Protein AF-A0A9Q8PDG3-F1 (afdb_monomer)

Radius of gyration: 25.71 Å; Cα contacts (8 Å, |Δi|>4): 504; chains: 1; bounding box: 64×59×75 Å

Nearest PDB structures (foldseek):
  6ufi-assembly1_A  TM=9.187E-01  e=6.039E-25  Bacillus subtilis
  2v09-assembly1_A  TM=9.158E-01  e=1.050E-24  Bacillus subtilis
  2uy9-assembly1_A  TM=9.241E-01  e=1.716E-24  Bacillus subtilis
  2uya-assembly1_A  TM=9.223E-01  e=2.480E-24  Bacillus subtilis
  9gof-assembly1_C  TM=8.986E-01  e=2.004E-21  Synechocystis

Secondary structure (DSSP, 8-state):
------SS-----------PPPPPPPP---GGG-S--TT-GGG------TT------------S---PPPP-TTSTT-STTTTTTT----TTS-S-TTTT--------SS--------SSTTTTSTTS---HHHHHHTS-HHHHHHHHTS-GGGGGGS-SS--SS-PPPTT------PPP-TT----GGG-S---GGGS--EE-TTBSEEEEEESTTTSTT-SS-EEEEEEE-TT-EEEEEE-SSSPEEEEEEESEEEEEEE-STT-EEEEEEETT-EEEE-TT-EEEEEE--SSS-EEEEEEESSSS---EEHHHHHHHS-HHHHHHHHT--HHHHHTS-SS--SEE-

Structure (mmCIF, N/CA/C/O backbone):
data_AF-A0A9Q8PDG3-F1
#
_entry.id   AF-A0A9Q8PDG3-F1
#
loop_
_atom_site.group_PDB
_atom_site.id
_atom_site.type_symbol
_atom_site.label_atom_id
_atom_site.label_alt_id
_atom_site.label_comp_id
_atom_site.label_asym_id
_atom_site.label_entity_id
_atom_site.label_seq_id
_atom_site.pdbx_PDB_ins_code
_atom_site.Cartn_x
_atom_site.Cartn_y
_atom_site.Cartn_z
_atom_site.occupancy
_atom_site.B_iso_or_equiv
_atom_site.auth_seq_id
_atom_site.auth_comp_id
_atom_site.auth_asym_id
_atom_site.auth_atom_id
_atom_site.pdbx_PDB_model_num
ATOM 1 N N . MET A 1 1 ? 14.926 10.363 4.964 1.00 28.08 1 MET A N 1
ATOM 2 C CA . MET A 1 1 ? 14.480 9.407 3.939 1.00 28.08 1 MET A CA 1
ATOM 3 C C . MET A 1 1 ? 13.305 10.061 3.246 1.00 28.08 1 MET A C 1
ATOM 5 O O . MET A 1 1 ? 12.273 10.214 3.885 1.00 28.08 1 MET A O 1
ATOM 9 N N . LYS A 1 2 ? 13.496 10.577 2.028 1.00 23.84 2 LYS A N 1
ATOM 10 C CA . LYS A 1 2 ? 12.367 11.012 1.202 1.00 23.84 2 LYS A CA 1
ATOM 11 C C . LYS A 1 2 ? 11.732 9.737 0.652 1.00 23.84 2 LYS A C 1
ATOM 13 O O . LYS A 1 2 ? 12.441 8.911 0.089 1.00 23.84 2 LYS A O 1
ATOM 18 N N . ILE A 1 3 ? 10.445 9.519 0.908 1.00 28.83 3 ILE A N 1
ATOM 19 C CA . ILE A 1 3 ? 9.763 8.297 0.467 1.00 28.83 3 ILE A CA 1
ATOM 20 C C . ILE A 1 3 ? 9.246 8.554 -0.946 1.00 28.83 3 ILE A C 1
ATOM 22 O O . ILE A 1 3 ? 8.113 8.973 -1.141 1.00 28.83 3 ILE A O 1
ATOM 26 N N . SER A 1 4 ? 10.102 8.335 -1.939 1.00 29.14 4 SER A N 1
ATOM 27 C CA . SER A 1 4 ? 9.687 8.322 -3.341 1.00 29.14 4 SER A CA 1
ATOM 28 C C . SER A 1 4 ? 9.064 6.960 -3.649 1.00 29.14 4 SER A C 1
ATOM 30 O O . SER A 1 4 ? 9.786 5.992 -3.883 1.00 29.14 4 SER A O 1
ATOM 32 N N . VAL A 1 5 ? 7.731 6.868 -3.629 1.00 29.02 5 VAL A N 1
ATOM 33 C CA . VAL A 1 5 ? 7.019 5.706 -4.185 1.00 29.02 5 VAL A CA 1
ATOM 34 C C . VAL A 1 5 ? 7.150 5.791 -5.703 1.00 29.02 5 VAL A C 1
ATOM 36 O O . VAL A 1 5 ? 6.447 6.560 -6.350 1.00 29.02 5 VAL A O 1
ATOM 39 N N . LEU A 1 6 ? 8.116 5.058 -6.254 1.00 31.89 6 LEU A N 1
ATOM 40 C CA . LEU A 1 6 ? 8.453 5.094 -7.672 1.00 31.89 6 LEU A CA 1
ATOM 41 C C . LEU A 1 6 ? 8.070 3.760 -8.325 1.00 31.89 6 LEU A C 1
ATOM 43 O O . LEU A 1 6 ? 8.842 2.803 -8.280 1.00 31.89 6 LEU A O 1
ATOM 47 N N . LEU A 1 7 ? 6.911 3.714 -8.987 1.00 29.31 7 LEU A N 1
ATOM 48 C CA . LEU A 1 7 ? 6.808 2.869 -10.176 1.00 29.31 7 LEU A CA 1
ATOM 49 C C . LEU A 1 7 ? 7.652 3.560 -11.261 1.00 29.31 7 LEU A C 1
ATOM 51 O O . LEU A 1 7 ? 7.543 4.768 -11.464 1.00 29.31 7 LEU A O 1
ATOM 55 N N . ALA A 1 8 ? 8.582 2.824 -11.865 1.00 26.05 8 ALA A N 1
ATOM 56 C CA . ALA A 1 8 ? 9.621 3.377 -12.736 1.00 26.05 8 ALA A CA 1
ATOM 57 C C . ALA A 1 8 ? 9.039 4.123 -13.962 1.00 26.05 8 ALA A C 1
ATOM 59 O O . ALA A 1 8 ? 8.181 3.563 -14.633 1.00 26.05 8 ALA A O 1
ATOM 60 N N . SER A 1 9 ? 9.463 5.328 -14.383 1.00 27.28 9 SER A N 1
ATOM 61 C CA . SER A 1 9 ? 10.416 6.351 -13.875 1.00 27.28 9 SER A CA 1
ATOM 62 C C . SER A 1 9 ? 10.081 7.711 -14.582 1.00 27.28 9 SER A C 1
ATOM 64 O O . SER A 1 9 ? 9.112 7.760 -15.332 1.00 27.28 9 SER A O 1
ATOM 66 N N . ALA A 1 10 ? 10.743 8.876 -14.447 1.00 23.62 10 ALA A N 1
ATOM 67 C CA . ALA A 1 10 ? 12.095 9.233 -13.984 1.00 23.62 10 ALA A CA 1
ATOM 68 C C . ALA A 1 10 ? 12.175 10.652 -13.329 1.00 23.62 10 ALA A C 1
ATOM 70 O O . ALA A 1 10 ? 11.465 10.928 -12.366 1.00 23.62 10 ALA A O 1
ATOM 71 N N . LEU A 1 11 ? 13.079 11.528 -13.803 1.00 28.08 11 LEU A N 1
ATOM 72 C CA . LEU A 1 11 ? 13.448 12.867 -13.284 1.00 28.08 11 LEU A CA 1
ATOM 73 C C . LEU A 1 11 ? 13.310 13.954 -14.383 1.00 28.08 11 LEU A C 1
ATOM 75 O O . LEU A 1 11 ? 13.288 13.599 -15.556 1.00 28.08 11 LEU A O 1
ATOM 79 N N . ALA A 1 12 ? 13.312 15.280 -14.154 1.00 29.38 12 ALA A N 1
ATOM 80 C CA . ALA A 1 12 ? 13.203 16.187 -12.983 1.00 29.38 12 ALA A CA 1
ATOM 81 C C . ALA A 1 12 ? 12.853 17.615 -13.531 1.00 29.38 12 ALA A C 1
ATOM 83 O O . ALA A 1 12 ? 12.853 17.800 -14.745 1.00 29.38 12 ALA A O 1
ATOM 84 N N . LEU A 1 13 ? 12.483 18.659 -12.770 1.00 28.08 13 LEU A N 1
ATOM 85 C CA . LEU A 1 13 ? 13.349 19.518 -11.935 1.00 28.08 13 LEU A CA 1
ATOM 86 C C . LEU A 1 13 ? 12.530 20.637 -11.250 1.00 28.08 13 LEU A C 1
ATOM 88 O O . LEU A 1 13 ? 11.634 21.213 -11.858 1.00 28.08 13 LEU A O 1
ATOM 92 N N . GLY A 1 14 ? 12.945 21.039 -10.043 1.00 22.45 14 GLY A N 1
ATOM 93 C CA . GLY A 1 14 ? 12.505 22.264 -9.360 1.00 22.45 14 GLY A CA 1
ATOM 94 C C . GLY A 1 14 ? 13.379 22.517 -8.127 1.00 22.45 14 GLY A C 1
ATOM 95 O O . GLY A 1 14 ? 13.301 21.771 -7.155 1.00 22.45 14 GLY A O 1
ATOM 96 N N . GLY A 1 15 ? 14.294 23.489 -8.193 1.00 22.80 15 GLY A N 1
ATOM 97 C CA . GLY A 1 15 ? 15.395 23.614 -7.228 1.00 22.80 15 GLY A CA 1
ATOM 98 C C . GLY A 1 15 ? 15.184 24.649 -6.119 1.00 22.80 15 GLY A C 1
ATOM 99 O O . GLY A 1 15 ? 14.656 25.728 -6.366 1.00 22.80 15 GLY A O 1
ATOM 100 N N . VAL A 1 16 ? 15.714 24.354 -4.926 1.00 24.06 16 VAL A N 1
ATOM 101 C CA . VAL A 1 16 ? 16.103 25.349 -3.908 1.00 24.06 16 VAL A CA 1
ATOM 102 C C . VAL A 1 16 ? 17.428 24.901 -3.282 1.00 24.06 16 VAL A C 1
ATOM 104 O O . VAL A 1 16 ? 17.545 23.767 -2.816 1.00 24.06 16 VAL A O 1
ATOM 107 N N . GLU A 1 17 ? 18.434 25.777 -3.270 1.00 25.98 17 GLU A N 1
ATOM 108 C CA . GLU A 1 17 ? 19.720 25.513 -2.613 1.00 25.98 17 GLU A CA 1
ATOM 109 C C . GLU A 1 17 ? 19.608 25.562 -1.083 1.00 25.98 17 GLU A C 1
ATOM 111 O O . GLU A 1 17 ? 19.124 26.535 -0.506 1.00 25.98 17 GLU A O 1
ATOM 116 N N . ALA A 1 18 ? 20.177 24.560 -0.410 1.00 25.67 18 ALA A N 1
ATOM 117 C CA . ALA A 1 18 ? 20.556 24.649 0.997 1.00 25.67 18 ALA A CA 1
ATOM 118 C C . ALA A 1 18 ? 21.883 23.905 1.217 1.00 25.67 18 ALA A C 1
ATOM 120 O O . ALA A 1 18 ? 21.968 22.685 1.077 1.00 25.67 18 ALA A O 1
ATOM 121 N N . ALA A 1 19 ? 22.944 24.644 1.547 1.00 26.69 19 ALA A N 1
ATOM 122 C CA . ALA A 1 19 ? 24.296 24.099 1.644 1.00 26.69 19 ALA A CA 1
ATOM 123 C C . ALA A 1 19 ? 24.474 23.167 2.863 1.00 26.69 19 ALA A C 1
ATOM 125 O O . ALA A 1 19 ? 24.647 23.621 3.996 1.00 26.69 19 ALA A O 1
ATOM 126 N N . ALA A 1 20 ? 24.508 21.853 2.626 1.00 26.72 20 ALA A N 1
ATOM 127 C CA . ALA A 1 20 ? 24.834 20.848 3.638 1.00 26.72 20 ALA A CA 1
ATOM 128 C C . ALA A 1 20 ? 26.317 20.428 3.563 1.00 26.72 20 ALA A C 1
ATOM 130 O O . ALA A 1 20 ? 26.843 20.087 2.504 1.00 26.72 20 ALA A O 1
ATOM 131 N N . LYS A 1 21 ? 27.013 20.433 4.710 1.00 25.70 21 LYS A N 1
ATOM 132 C CA . LYS A 1 21 ? 28.434 20.050 4.810 1.00 25.70 21 LYS A CA 1
ATOM 133 C C . LYS A 1 21 ? 28.659 18.603 4.350 1.00 25.70 21 LYS A C 1
ATOM 135 O O . LYS A 1 21 ? 28.089 17.681 4.932 1.00 25.70 21 LYS A O 1
ATOM 140 N N . ARG A 1 22 ? 29.571 18.405 3.385 1.00 25.81 22 ARG A N 1
ATOM 141 C CA . ARG A 1 22 ? 30.035 17.079 2.936 1.00 25.81 22 ARG A CA 1
ATOM 142 C C . ARG A 1 22 ? 30.480 16.223 4.131 1.00 25.81 22 ARG A C 1
ATOM 144 O O . ARG A 1 22 ? 31.452 16.560 4.805 1.00 25.81 22 ARG A O 1
ATOM 151 N N . ARG A 1 23 ? 29.798 15.099 4.361 1.00 29.14 23 ARG A N 1
ATOM 152 C CA . ARG A 1 23 ? 30.324 13.979 5.157 1.00 29.14 23 ARG A CA 1
ATOM 153 C C . ARG A 1 23 ? 31.116 13.042 4.242 1.00 29.14 23 ARG A C 1
ATOM 155 O O . ARG A 1 23 ? 30.846 12.972 3.047 1.00 29.14 23 ARG A O 1
ATOM 162 N N . SER A 1 24 ? 32.105 12.353 4.806 1.00 27.44 24 SER A N 1
ATOM 163 C CA . SER A 1 24 ? 32.940 11.389 4.082 1.00 27.44 24 SER A CA 1
ATOM 164 C C . SER A 1 24 ? 32.093 10.272 3.453 1.00 27.44 24 SER A C 1
ATOM 166 O O . SER A 1 24 ? 31.111 9.859 4.078 1.00 27.44 24 SER A O 1
ATOM 168 N N . PRO A 1 25 ? 32.461 9.756 2.265 1.00 27.77 25 PRO A N 1
ATOM 169 C CA . PRO A 1 25 ? 31.695 8.704 1.604 1.00 27.77 25 PRO A CA 1
ATOM 170 C C . PRO A 1 25 ? 31.634 7.430 2.467 1.00 27.77 25 PRO A C 1
ATOM 172 O O . PRO A 1 25 ? 32.637 7.074 3.101 1.00 27.77 25 PRO A O 1
ATOM 175 N N . PRO A 1 26 ? 30.485 6.731 2.512 1.00 30.89 26 PRO A N 1
ATOM 176 C CA . PRO A 1 26 ? 30.381 5.447 3.194 1.00 30.89 26 PRO A CA 1
ATOM 177 C C . PRO A 1 26 ? 31.261 4.389 2.511 1.00 30.89 26 PRO A C 1
ATOM 179 O O . PRO A 1 26 ? 31.583 4.477 1.326 1.00 30.89 26 PRO A O 1
ATOM 182 N N . LYS A 1 27 ? 31.674 3.376 3.280 1.00 32.41 27 LYS A N 1
ATOM 183 C CA . LYS A 1 27 ? 32.481 2.257 2.767 1.00 32.41 27 LYS A CA 1
ATOM 184 C C . LYS A 1 27 ? 31.708 1.486 1.689 1.00 32.41 27 LYS A C 1
ATOM 186 O O . LYS A 1 27 ? 30.490 1.370 1.787 1.00 32.41 27 LYS A O 1
ATOM 191 N N . GLN A 1 28 ? 32.444 0.927 0.721 1.00 32.75 28 GLN A N 1
ATOM 192 C CA . GLN A 1 28 ? 31.922 0.077 -0.359 1.00 32.75 28 GLN A CA 1
ATOM 193 C C . GLN A 1 28 ? 30.814 -0.875 0.110 1.00 32.75 28 GLN A C 1
ATOM 195 O O . GLN A 1 28 ? 30.968 -1.582 1.111 1.00 32.75 28 GLN A O 1
ATOM 200 N N . PHE A 1 29 ? 29.735 -0.913 -0.672 1.00 30.42 29 PHE A N 1
ATOM 201 C CA . PHE A 1 29 ? 28.612 -1.828 -0.514 1.00 30.42 29 PHE A CA 1
ATOM 202 C C . PHE A 1 29 ? 29.114 -3.279 -0.450 1.00 30.42 29 PHE A C 1
ATOM 204 O O . PHE A 1 29 ? 29.786 -3.746 -1.368 1.00 30.42 29 PHE A O 1
ATOM 211 N N . GLN A 1 30 ? 28.818 -3.993 0.641 1.00 29.48 30 GLN A N 1
ATOM 212 C CA . GLN A 1 30 ? 29.127 -5.419 0.761 1.00 29.48 30 GLN A CA 1
ATOM 213 C C . GLN A 1 30 ? 27.843 -6.242 0.678 1.00 29.48 30 GLN A C 1
ATOM 215 O O . GLN A 1 30 ? 27.014 -6.202 1.583 1.00 29.48 30 GLN A O 1
ATOM 220 N N . GLU A 1 31 ? 27.739 -7.076 -0.358 1.00 33.50 31 GLU A N 1
ATOM 221 C CA . GLU A 1 31 ? 26.601 -7.958 -0.692 1.00 33.50 31 GLU A CA 1
ATOM 222 C C . GLU A 1 31 ? 26.210 -8.982 0.399 1.00 33.50 31 GLU A C 1
ATOM 224 O O . GLU A 1 31 ? 25.310 -9.807 0.226 1.00 33.50 31 GLU A O 1
ATOM 229 N N . LYS A 1 32 ? 26.904 -9.004 1.542 1.00 27.86 32 LYS A N 1
ATOM 230 C CA . LYS A 1 32 ? 26.755 -10.050 2.559 1.00 27.86 32 LYS A CA 1
ATOM 231 C C . LYS A 1 32 ? 25.394 -10.061 3.261 1.00 27.86 32 LYS A C 1
ATOM 233 O O . LYS A 1 32 ? 25.087 -11.096 3.857 1.00 27.86 32 LYS A O 1
ATOM 238 N N . HIS A 1 33 ? 24.608 -8.982 3.201 1.00 31.95 33 HIS A N 1
ATOM 239 C CA . HIS A 1 33 ? 23.398 -8.790 4.021 1.00 31.95 33 HIS A CA 1
ATOM 240 C C . HIS A 1 33 ? 22.111 -8.450 3.242 1.00 31.95 33 HIS A C 1
ATOM 242 O O . HIS A 1 33 ? 21.145 -7.995 3.847 1.00 31.95 33 HIS A O 1
ATOM 248 N N . LEU A 1 34 ? 22.052 -8.713 1.932 1.00 34.03 34 LEU A N 1
ATOM 249 C CA . LEU A 1 34 ? 20.762 -8.756 1.231 1.00 34.03 34 LEU A CA 1
ATOM 250 C C . LEU A 1 34 ? 19.923 -9.949 1.747 1.00 34.03 34 LEU A C 1
ATOM 252 O O . LEU A 1 34 ? 20.481 -11.045 1.887 1.00 34.03 34 LEU A O 1
ATOM 256 N N . PRO A 1 35 ? 18.613 -9.775 2.028 1.00 38.19 35 PRO A N 1
ATOM 257 C CA . PRO A 1 35 ? 17.764 -10.843 2.569 1.00 38.19 35 PRO A CA 1
ATOM 258 C C . PRO A 1 35 ? 17.484 -11.973 1.565 1.00 38.19 35 PRO A C 1
ATOM 260 O O . PRO A 1 35 ? 17.117 -13.074 1.974 1.00 38.19 35 PRO A O 1
ATOM 263 N N . SER A 1 36 ? 17.714 -11.744 0.268 1.00 36.94 36 SER A N 1
ATOM 264 C CA . SER A 1 36 ? 17.632 -12.757 -0.782 1.00 36.94 36 SER A CA 1
ATOM 265 C C . SER A 1 36 ? 18.991 -12.997 -1.456 1.00 36.94 36 SER A C 1
ATOM 267 O O . SER A 1 36 ? 19.721 -12.094 -1.858 1.00 36.94 36 SER A O 1
ATOM 269 N N . LYS A 1 37 ? 19.329 -14.278 -1.593 1.00 36.00 37 LYS A N 1
ATOM 270 C CA . LYS A 1 37 ? 20.347 -14.827 -2.507 1.00 36.00 37 LYS A CA 1
ATOM 271 C C . LYS A 1 37 ? 19.686 -15.889 -3.385 1.00 36.00 37 LYS A C 1
ATOM 273 O O . LYS A 1 37 ? 18.691 -16.469 -2.948 1.00 36.00 37 LYS A O 1
ATOM 278 N N . ARG A 1 38 ? 20.281 -16.237 -4.538 1.00 35.28 38 ARG A N 1
ATOM 279 C CA . ARG A 1 38 ? 19.813 -17.307 -5.464 1.00 35.28 38 ARG A CA 1
ATOM 280 C C . ARG A 1 38 ? 19.502 -18.670 -4.804 1.00 35.28 38 ARG A C 1
ATOM 282 O O . ARG A 1 38 ? 18.884 -19.516 -5.431 1.00 35.28 38 ARG A O 1
ATOM 289 N N . THR A 1 39 ? 19.933 -18.902 -3.564 1.00 33.88 39 THR A N 1
ATOM 290 C CA . THR A 1 39 ? 19.716 -20.133 -2.782 1.00 33.88 39 THR A CA 1
ATOM 291 C C . THR A 1 39 ? 18.668 -20.006 -1.663 1.00 33.88 39 THR A C 1
ATOM 293 O O . THR A 1 39 ? 18.492 -20.938 -0.874 1.00 33.88 39 THR A O 1
ATOM 296 N N . SER A 1 40 ? 17.974 -18.869 -1.552 1.00 33.25 40 SER A N 1
ATOM 297 C CA . SER A 1 40 ? 16.969 -18.632 -0.500 1.00 33.25 40 SER A CA 1
ATOM 298 C C . SER A 1 40 ? 15.772 -19.561 -0.678 1.00 33.25 40 SER A C 1
ATOM 300 O O . SER A 1 40 ? 15.307 -19.774 -1.793 1.00 33.25 40 SER A O 1
ATOM 302 N N . LYS A 1 41 ? 15.232 -20.109 0.418 1.00 32.47 41 LYS A N 1
ATOM 303 C CA . LYS A 1 41 ? 14.175 -21.140 0.352 1.00 32.47 41 LYS A CA 1
ATOM 304 C C . LYS A 1 41 ? 12.863 -20.666 -0.294 1.00 32.47 41 LYS A C 1
ATOM 306 O O . LYS A 1 41 ? 12.101 -21.515 -0.740 1.00 32.47 41 LYS A O 1
ATOM 311 N N . HIS A 1 42 ? 12.640 -19.354 -0.368 1.00 33.41 42 HIS A N 1
ATOM 312 C CA . HIS A 1 42 ? 11.496 -18.716 -1.030 1.00 33.41 42 HIS A CA 1
ATOM 313 C C . HIS A 1 42 ? 11.654 -18.614 -2.561 1.00 33.41 42 HIS A C 1
ATOM 315 O O . HIS A 1 42 ? 10.678 -18.367 -3.250 1.00 33.41 42 HIS A O 1
ATOM 321 N N . LEU A 1 43 ? 12.862 -18.860 -3.089 1.00 31.59 43 LEU A N 1
ATOM 322 C CA . LEU A 1 43 ? 13.198 -18.875 -4.521 1.00 31.59 43 LEU A CA 1
ATOM 323 C C . LEU A 1 43 ? 13.431 -20.305 -5.042 1.00 31.59 43 LEU A C 1
ATOM 325 O O . LEU A 1 43 ? 14.186 -20.524 -5.989 1.00 31.59 43 LEU A O 1
ATOM 329 N N . ARG A 1 44 ? 12.841 -21.319 -4.396 1.00 28.72 44 ARG A N 1
ATOM 330 C CA . ARG A 1 44 ? 12.873 -22.680 -4.945 1.00 28.72 44 ARG A CA 1
ATOM 331 C C . ARG A 1 44 ? 11.966 -22.721 -6.176 1.00 28.72 44 ARG A C 1
ATOM 333 O O . ARG A 1 44 ? 10.787 -22.409 -6.018 1.00 28.72 44 ARG A O 1
ATOM 340 N N . PRO A 1 45 ? 12.449 -23.153 -7.357 1.00 30.73 45 PRO A N 1
ATOM 341 C CA . PRO A 1 45 ? 11.541 -23.470 -8.446 1.00 30.73 45 PRO A CA 1
ATOM 342 C C . PRO A 1 45 ? 10.575 -24.550 -7.959 1.00 30.73 45 PRO A C 1
ATOM 344 O O . PRO A 1 45 ? 10.992 -25.529 -7.328 1.00 30.73 45 PRO A O 1
ATOM 347 N N . TYR A 1 46 ? 9.287 -24.354 -8.229 1.00 28.75 46 TYR A N 1
ATOM 348 C CA . TYR A 1 46 ? 8.247 -25.327 -7.918 1.00 28.75 46 TYR A CA 1
ATOM 349 C C . TYR A 1 46 ? 8.373 -26.491 -8.910 1.00 28.75 46 TYR A C 1
ATOM 351 O O . TYR A 1 46 ? 7.727 -26.519 -9.956 1.00 28.75 46 TYR A O 1
ATOM 359 N N . ALA A 1 47 ? 9.298 -27.405 -8.621 1.00 31.16 47 ALA A N 1
ATOM 360 C CA . ALA A 1 47 ? 9.493 -28.607 -9.412 1.00 31.16 47 ALA A CA 1
ATOM 361 C C . ALA A 1 47 ? 8.231 -29.483 -9.345 1.00 31.16 47 ALA A C 1
ATOM 363 O O . ALA A 1 47 ? 7.690 -29.724 -8.267 1.00 31.16 47 ALA A O 1
ATOM 364 N N . ASP A 1 48 ? 7.808 -29.959 -10.514 1.00 30.89 48 ASP A N 1
ATOM 365 C CA . ASP A 1 48 ? 6.830 -31.027 -10.718 1.00 30.89 48 ASP A CA 1
ATOM 366 C C . ASP A 1 48 ? 5.411 -30.814 -10.158 1.00 30.89 48 ASP A C 1
ATOM 368 O O . ASP A 1 48 ? 4.898 -31.604 -9.365 1.00 30.89 48 ASP A O 1
ATOM 372 N N . ILE A 1 49 ? 4.681 -29.850 -10.737 1.00 30.00 49 ILE A N 1
ATOM 373 C CA . ILE A 1 49 ? 3.250 -30.080 -11.012 1.00 30.00 49 ILE A CA 1
ATOM 374 C C . ILE A 1 49 ? 3.157 -30.848 -12.336 1.00 30.00 49 ILE A C 1
ATOM 376 O O . ILE A 1 49 ? 3.042 -30.273 -13.422 1.00 30.00 49 ILE A O 1
ATOM 380 N N . ALA A 1 50 ? 3.224 -32.177 -12.240 1.00 30.14 50 ALA A N 1
ATOM 381 C CA . ALA A 1 50 ? 2.989 -33.076 -13.363 1.00 30.14 50 ALA A CA 1
ATOM 382 C C . ALA A 1 50 ? 1.529 -32.945 -13.843 1.00 30.14 50 ALA A C 1
ATOM 384 O O . ALA A 1 50 ? 0.615 -33.517 -13.254 1.00 30.14 50 ALA A O 1
ATOM 385 N N . GLY A 1 51 ? 1.305 -32.165 -14.904 1.00 28.95 51 GLY A N 1
ATOM 386 C CA . GLY A 1 51 ? -0.033 -31.949 -15.467 1.00 28.95 51 GLY A CA 1
ATOM 387 C C . GLY A 1 51 ? -0.134 -30.809 -16.481 1.00 28.95 51 GLY A C 1
ATOM 388 O O . GLY A 1 51 ? -0.945 -30.892 -17.399 1.00 28.95 51 GLY A O 1
ATOM 389 N N . ILE A 1 52 ? 0.715 -29.779 -16.386 1.00 31.69 52 ILE A N 1
ATOM 390 C CA . ILE A 1 52 ? 0.769 -28.719 -17.406 1.00 31.69 52 ILE A CA 1
ATOM 391 C C . ILE A 1 52 ? 1.681 -29.185 -18.544 1.00 31.69 52 ILE A C 1
ATOM 393 O O . ILE A 1 52 ? 2.888 -28.941 -18.555 1.00 31.69 52 ILE A O 1
ATOM 397 N N . THR A 1 53 ? 1.098 -29.892 -19.512 1.00 29.89 53 THR A N 1
ATOM 398 C CA . THR A 1 53 ? 1.758 -30.190 -20.788 1.00 29.89 53 THR A CA 1
ATOM 399 C C . THR A 1 53 ? 2.243 -28.901 -21.439 1.00 29.89 53 THR A C 1
ATOM 401 O O . THR A 1 53 ? 1.477 -27.940 -21.540 1.00 29.89 53 THR A O 1
ATOM 404 N N . LYS A 1 54 ? 3.500 -28.909 -21.909 1.00 32.62 54 LYS A N 1
ATOM 405 C CA . LYS A 1 54 ? 4.103 -27.864 -22.749 1.00 32.62 54 LYS A CA 1
ATOM 406 C C . LYS A 1 54 ? 3.055 -27.275 -23.700 1.00 32.62 54 LYS A C 1
ATOM 408 O O . LYS A 1 54 ? 2.540 -28.008 -24.545 1.00 32.62 54 LYS A O 1
ATOM 413 N N . ARG A 1 55 ? 2.796 -25.962 -23.635 1.00 31.69 55 ARG A N 1
ATOM 414 C CA . ARG A 1 55 ? 2.269 -25.286 -24.828 1.00 31.69 55 ARG A CA 1
ATOM 415 C C . ARG A 1 55 ? 3.329 -25.460 -25.909 1.00 31.69 55 ARG A C 1
ATOM 417 O O . ARG A 1 55 ? 4.496 -25.161 -25.662 1.00 31.69 55 ARG A O 1
ATOM 424 N N . GLN A 1 56 ? 2.928 -26.015 -27.047 1.00 32.84 56 GLN A N 1
ATOM 425 C CA . GLN A 1 56 ? 3.799 -26.240 -28.196 1.00 32.84 56 GLN A CA 1
ATOM 426 C C . GLN A 1 56 ? 4.428 -24.906 -28.605 1.00 32.84 56 GLN A C 1
ATOM 428 O O . GLN A 1 56 ? 3.745 -24.022 -29.117 1.00 32.84 56 GLN A O 1
ATOM 433 N N . THR A 1 57 ? 5.727 -24.746 -28.358 1.00 33.72 57 THR A N 1
ATOM 434 C CA . THR A 1 57 ? 6.516 -23.609 -28.843 1.00 33.72 57 THR A CA 1
ATOM 435 C C . THR A 1 57 ? 6.937 -23.866 -30.287 1.00 33.72 57 THR A C 1
ATOM 437 O O . THR A 1 57 ? 8.120 -23.823 -30.610 1.00 33.72 57 THR A O 1
ATOM 440 N N . ASP A 1 58 ? 5.959 -24.144 -31.149 1.00 27.89 58 ASP A N 1
ATOM 441 C CA . ASP A 1 58 ? 6.155 -24.344 -32.586 1.00 27.89 58 ASP A CA 1
ATOM 442 C C . ASP A 1 58 ? 6.021 -23.004 -33.324 1.00 27.89 58 ASP A C 1
ATOM 444 O O . ASP A 1 58 ? 5.303 -22.872 -34.313 1.00 27.89 58 ASP A O 1
ATOM 448 N N . TRP A 1 59 ? 6.748 -21.989 -32.846 1.00 31.58 59 TRP A N 1
ATOM 449 C CA . TRP A 1 59 ? 7.041 -20.804 -33.650 1.00 31.58 59 TRP A CA 1
ATOM 450 C C . TRP A 1 59 ? 8.125 -21.176 -34.661 1.00 31.58 59 TRP A C 1
ATOM 452 O O . TRP A 1 59 ? 9.311 -20.912 -34.462 1.00 31.58 59 TRP A O 1
ATOM 462 N N . GLN A 1 60 ? 7.719 -21.844 -35.741 1.00 28.98 60 GLN A N 1
ATOM 463 C CA . GLN A 1 60 ? 8.608 -22.080 -36.870 1.00 28.98 60 GLN A CA 1
ATOM 464 C C . GLN A 1 60 ? 8.858 -20.757 -37.594 1.00 28.98 60 GLN A C 1
ATOM 466 O O . GLN A 1 60 ? 7.968 -20.193 -38.226 1.00 28.98 60 GLN A O 1
ATOM 471 N N . TYR A 1 61 ? 10.096 -20.277 -37.505 1.00 38.41 61 TYR A N 1
ATOM 472 C CA . TYR A 1 61 ? 10.615 -19.238 -38.384 1.00 38.41 61 TYR A CA 1
ATOM 473 C C . TYR A 1 61 ? 10.560 -19.747 -39.832 1.00 38.41 61 TYR A C 1
ATOM 475 O O . TYR A 1 61 ? 11.313 -20.654 -40.188 1.00 38.41 61 TYR A O 1
ATOM 483 N N . GLN A 1 62 ? 9.662 -19.192 -40.649 1.00 36.47 62 GLN A N 1
ATOM 484 C CA . GLN A 1 62 ? 9.631 -19.442 -42.091 1.00 36.47 62 GLN A CA 1
ATOM 485 C C . GLN A 1 62 ? 10.686 -18.553 -42.774 1.00 36.47 62 GLN A C 1
ATOM 487 O O . GLN A 1 62 ? 10.580 -17.326 -42.694 1.00 36.47 62 GLN A O 1
ATOM 492 N N . PRO A 1 63 ? 11.727 -19.129 -43.403 1.00 39.84 63 PRO A N 1
ATOM 493 C CA . PRO A 1 63 ? 12.882 -18.382 -43.897 1.00 39.84 63 PRO A CA 1
ATOM 494 C C . PRO A 1 63 ? 12.696 -17.794 -45.311 1.00 39.84 63 PRO A C 1
ATOM 496 O O . PRO A 1 63 ? 13.689 -17.473 -45.964 1.00 39.84 63 PRO A O 1
ATOM 499 N N . ASP A 1 64 ? 11.465 -17.656 -45.809 1.00 39.84 64 ASP A N 1
ATOM 500 C CA . ASP A 1 64 ? 11.201 -17.295 -47.202 1.00 39.84 64 ASP A CA 1
ATOM 501 C C . ASP A 1 64 ? 9.810 -16.678 -47.470 1.00 39.84 64 ASP A C 1
ATOM 503 O O . ASP A 1 64 ? 8.823 -17.352 -47.737 1.00 39.84 64 ASP A O 1
ATOM 507 N N . GLY A 1 65 ? 9.784 -15.345 -47.557 1.00 42.56 65 GLY A N 1
ATOM 508 C CA . GLY A 1 65 ? 9.058 -14.623 -48.615 1.00 42.56 65 GLY A CA 1
ATOM 509 C C . GLY A 1 65 ? 7.529 -14.509 -48.565 1.00 42.56 65 GLY A C 1
ATOM 510 O O . GLY A 1 65 ? 7.014 -13.580 -49.190 1.00 42.56 65 GLY A O 1
ATOM 511 N N . GLU A 1 66 ? 6.793 -15.363 -47.851 1.00 37.88 66 GLU A N 1
ATOM 512 C CA . GLU A 1 66 ? 5.345 -15.171 -47.711 1.00 37.88 66 GLU A CA 1
ATOM 513 C C . GLU A 1 66 ? 5.054 -13.950 -46.833 1.00 37.88 66 GLU A C 1
ATOM 515 O O . GLU A 1 66 ? 5.502 -13.831 -45.690 1.00 37.88 66 GLU A O 1
ATOM 520 N N . ALA A 1 67 ? 4.317 -12.993 -47.399 1.00 39.50 67 ALA A N 1
ATOM 521 C CA . ALA A 1 67 ? 3.927 -11.796 -46.680 1.00 39.50 67 ALA A CA 1
ATOM 522 C C . ALA A 1 67 ? 2.970 -12.184 -45.549 1.00 39.50 67 ALA A C 1
ATOM 524 O O . ALA A 1 67 ? 1.818 -12.539 -45.807 1.00 39.50 67 ALA A O 1
ATOM 525 N N . LEU A 1 68 ? 3.432 -12.048 -44.300 1.00 45.78 68 LEU A N 1
ATOM 526 C CA . LEU A 1 68 ? 2.540 -11.911 -43.152 1.00 45.78 68 LEU A CA 1
ATOM 527 C C . LEU A 1 68 ? 1.483 -10.873 -43.537 1.00 45.78 68 LEU A C 1
ATOM 529 O O . LEU A 1 68 ? 1.832 -9.739 -43.880 1.00 45.78 68 LEU A O 1
ATOM 533 N N . GLY A 1 69 ? 0.215 -11.297 -43.568 1.00 45.56 69 GLY A N 1
ATOM 534 C CA . GLY A 1 69 ? -0.885 -10.441 -43.998 1.00 45.56 69 GLY A CA 1
ATOM 535 C C . GLY A 1 69 ? -0.837 -9.118 -43.241 1.00 45.56 69 GLY A C 1
ATOM 536 O O . GLY A 1 69 ? -0.537 -9.117 -42.045 1.00 45.56 69 GLY A O 1
ATOM 537 N N . ALA A 1 70 ? -1.076 -8.007 -43.947 1.00 42.38 70 ALA A N 1
ATOM 538 C CA . ALA A 1 70 ? -1.003 -6.676 -43.351 1.00 42.38 70 ALA A CA 1
ATOM 539 C C . ALA A 1 70 ? -1.770 -6.662 -42.014 1.00 42.38 70 ALA A C 1
ATOM 541 O O . ALA A 1 70 ? -2.902 -7.160 -41.989 1.00 42.38 70 ALA A O 1
ATOM 542 N N . PRO A 1 71 ? -1.163 -6.163 -40.917 1.00 44.69 71 PRO A N 1
ATOM 543 C CA . PRO A 1 71 ? -1.779 -6.226 -39.598 1.00 44.69 71 PRO A CA 1
ATOM 544 C C . PRO A 1 71 ? -3.171 -5.598 -39.649 1.00 44.69 71 PRO A C 1
ATOM 546 O O . PRO A 1 71 ? -3.362 -4.575 -40.310 1.00 44.69 71 PRO A O 1
ATOM 549 N N . ASP A 1 72 ? -4.144 -6.225 -38.986 1.00 51.59 72 ASP A N 1
ATOM 550 C CA . ASP A 1 72 ? -5.522 -5.739 -38.999 1.00 51.59 72 ASP A CA 1
ATOM 551 C C . ASP A 1 72 ? -5.611 -4.421 -38.226 1.00 51.59 72 ASP A C 1
ATOM 553 O O . ASP A 1 72 ? -5.782 -4.393 -37.006 1.00 51.59 72 ASP A O 1
ATOM 557 N N . THR A 1 73 ? -5.511 -3.311 -38.960 1.00 45.75 73 THR A N 1
ATOM 558 C CA . THR A 1 73 ? -5.545 -1.949 -38.415 1.00 45.75 73 THR A CA 1
ATOM 559 C C . THR A 1 73 ? -6.891 -1.572 -37.791 1.00 45.75 73 THR A C 1
ATOM 561 O O . THR A 1 73 ? -7.045 -0.464 -37.280 1.00 45.75 73 THR A O 1
ATOM 564 N N . LYS A 1 74 ? -7.873 -2.484 -37.814 1.00 47.62 74 LYS A N 1
ATOM 565 C CA . LYS A 1 74 ? -9.177 -2.346 -37.158 1.00 47.62 74 LYS A CA 1
ATOM 566 C C . LYS A 1 74 ? -9.240 -3.013 -35.782 1.00 47.62 74 LYS A C 1
ATOM 568 O O . LYS A 1 74 ? -10.273 -2.898 -35.124 1.00 47.62 74 LYS A O 1
ATOM 573 N N . GLN A 1 75 ? -8.182 -3.691 -35.326 1.00 46.78 75 GLN A N 1
ATOM 574 C CA . GLN A 1 75 ? -8.094 -4.106 -33.925 1.00 46.78 75 GLN A CA 1
ATOM 575 C C . GLN A 1 75 ? -8.017 -2.886 -32.997 1.00 46.78 75 GLN A C 1
ATOM 577 O O . GLN A 1 75 ? -7.354 -1.889 -33.299 1.00 46.78 75 GLN A O 1
ATOM 582 N N . ALA A 1 76 ? -8.672 -2.986 -31.837 1.00 38.53 76 ALA A N 1
ATOM 583 C CA . ALA A 1 76 ? -8.510 -2.017 -30.759 1.00 38.53 76 ALA A CA 1
ATOM 584 C C . ALA A 1 76 ? -7.018 -1.903 -30.387 1.00 38.53 76 ALA A C 1
ATOM 586 O O . ALA A 1 76 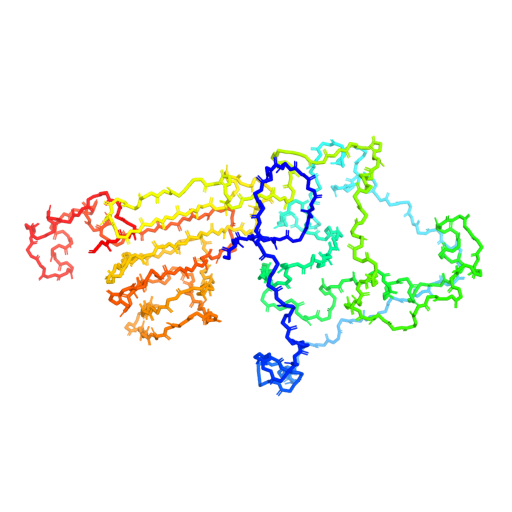? -6.336 -2.916 -30.234 1.00 38.53 76 ALA A O 1
ATOM 587 N N . GLY A 1 77 ? -6.506 -0.670 -30.322 1.00 39.94 77 GLY A N 1
ATOM 588 C CA . GLY A 1 77 ? -5.079 -0.368 -30.145 1.00 39.94 77 GLY A CA 1
ATOM 589 C C . GLY A 1 77 ? -4.272 -0.126 -31.435 1.00 39.94 77 GLY A C 1
ATOM 590 O O . GLY A 1 77 ? -3.177 0.419 -31.345 1.00 39.94 77 GLY A O 1
ATOM 591 N N . TYR A 1 78 ? -4.798 -0.455 -32.624 1.00 39.53 78 TYR A N 1
ATOM 592 C CA . TYR A 1 78 ? -4.102 -0.252 -33.913 1.00 39.53 78 TYR A CA 1
ATOM 593 C C . TYR A 1 78 ? -4.655 0.888 -34.791 1.00 39.53 78 TYR A C 1
ATOM 595 O O . TYR A 1 78 ? -4.079 1.186 -35.839 1.00 39.53 78 TYR A O 1
ATOM 603 N N . ALA A 1 79 ? -5.748 1.537 -34.383 1.00 45.03 79 ALA A N 1
ATOM 604 C CA . ALA A 1 79 ? -6.321 2.663 -35.116 1.00 45.03 79 ALA A CA 1
ATOM 605 C C . ALA A 1 79 ? -5.403 3.904 -35.073 1.00 45.03 79 ALA A C 1
ATOM 607 O O . ALA A 1 79 ? -4.889 4.271 -34.011 1.00 45.03 79 ALA A O 1
ATOM 608 N N . GLU A 1 80 ? -5.238 4.585 -36.215 1.00 39.38 80 GLU A N 1
ATOM 609 C CA . GLU A 1 80 ? -4.562 5.889 -36.273 1.00 39.38 80 GLU A CA 1
ATOM 610 C C . GLU A 1 80 ? -5.198 6.857 -35.264 1.00 39.38 80 GLU A C 1
ATOM 612 O O . GLU A 1 80 ? -6.407 7.076 -35.278 1.00 39.38 80 GLU A O 1
ATOM 617 N N . GLY A 1 81 ? -4.376 7.430 -34.381 1.00 38.81 81 GLY A N 1
ATOM 618 C CA . GLY A 1 81 ? -4.822 8.356 -33.337 1.00 38.81 81 GLY A CA 1
ATOM 619 C C . GLY A 1 81 ? -4.961 7.759 -31.932 1.00 38.81 81 GLY A C 1
ATOM 620 O O . GLY A 1 81 ? -4.893 8.526 -30.977 1.00 38.81 81 GLY A O 1
ATOM 621 N N . ALA A 1 82 ? -5.021 6.432 -31.749 1.00 40.12 82 ALA A N 1
ATOM 622 C CA . ALA A 1 82 ? -5.146 5.829 -30.407 1.00 40.12 82 ALA A CA 1
ATOM 623 C C . ALA A 1 82 ? -3.991 6.218 -29.451 1.00 40.12 82 ALA A C 1
ATOM 625 O O . ALA A 1 82 ? -4.199 6.492 -28.270 1.00 40.12 82 ALA A O 1
ATOM 626 N N . PHE A 1 83 ? -2.770 6.339 -29.986 1.00 37.16 83 PHE A N 1
ATOM 627 C CA . PHE A 1 83 ? -1.607 6.851 -29.250 1.00 37.16 83 PHE A CA 1
ATOM 628 C C . PHE A 1 83 ? -1.613 8.380 -29.059 1.00 37.16 83 PHE A C 1
ATOM 630 O O . PHE A 1 83 ? -0.960 8.874 -28.145 1.00 37.16 83 PHE A O 1
ATOM 637 N N . ALA A 1 84 ? -2.340 9.133 -29.892 1.00 34.91 84 ALA A N 1
ATOM 638 C CA . ALA A 1 84 ? -2.444 10.593 -29.803 1.00 34.91 84 ALA A CA 1
ATOM 639 C C . ALA A 1 84 ? -3.529 11.053 -28.810 1.00 34.91 84 ALA A C 1
ATOM 641 O O . ALA A 1 84 ? -3.386 12.107 -28.198 1.00 34.91 84 ALA A O 1
ATOM 642 N N . GLU A 1 85 ? -4.577 10.248 -28.606 1.00 38.06 85 GLU A N 1
ATOM 643 C CA . GLU A 1 85 ? -5.619 10.479 -27.590 1.00 38.06 85 GLU A CA 1
ATOM 644 C C . GLU A 1 85 ? -5.258 9.890 -26.208 1.00 38.06 85 GLU A C 1
ATOM 646 O O . GLU A 1 85 ? -6.033 9.979 -25.256 1.00 38.06 85 GLU A O 1
ATOM 651 N N . GLY A 1 86 ? -4.046 9.338 -26.062 1.00 38.88 86 GLY A N 1
ATOM 652 C CA . GLY A 1 86 ? -3.448 9.009 -24.766 1.00 38.88 86 GLY A CA 1
ATOM 653 C C . GLY A 1 86 ? -4.018 7.775 -24.061 1.00 38.88 86 GLY A C 1
ATOM 654 O O . GLY A 1 86 ? -3.871 7.674 -22.844 1.00 38.88 86 GLY A O 1
ATOM 655 N N . GLN A 1 87 ? -4.663 6.853 -24.786 1.00 39.25 87 GLN A N 1
ATOM 656 C CA . GLN A 1 87 ? -5.236 5.618 -24.232 1.00 39.25 87 GLN A CA 1
ATOM 657 C C . GLN A 1 87 ? -4.960 4.408 -25.148 1.00 39.25 87 GLN A C 1
ATOM 659 O O . GLN A 1 87 ? -5.737 4.136 -26.066 1.00 39.25 87 GLN A O 1
ATOM 664 N N . PRO A 1 88 ? -3.894 3.628 -24.902 1.00 42.97 88 PRO A N 1
ATOM 665 C CA . PRO A 1 88 ? -3.806 2.267 -25.403 1.00 42.97 88 PRO A CA 1
ATOM 666 C C . PRO A 1 88 ? -4.701 1.359 -24.550 1.00 42.97 88 PRO A C 1
ATOM 668 O O . PRO A 1 88 ? -4.439 1.124 -23.370 1.00 42.97 88 PRO A O 1
ATOM 671 N N . GLU A 1 89 ? -5.746 0.794 -25.150 1.00 42.19 89 GLU A N 1
ATOM 672 C CA . GLU A 1 89 ? -6.434 -0.341 -24.537 1.00 42.19 89 GLU A CA 1
ATOM 673 C C . GLU A 1 89 ? -5.530 -1.581 -24.595 1.00 42.19 89 GLU A C 1
ATOM 675 O O . GLU A 1 89 ? -5.038 -1.976 -25.652 1.00 42.19 89 GLU A O 1
ATOM 680 N N . SER A 1 90 ? -5.309 -2.219 -23.444 1.00 43.56 90 SER A N 1
ATOM 681 C CA . SER A 1 90 ? -4.572 -3.487 -23.367 1.00 43.56 90 SER A CA 1
ATOM 682 C C . SER A 1 90 ? -5.276 -4.620 -24.133 1.00 43.56 90 SER A C 1
ATOM 684 O O . SER A 1 90 ? -6.506 -4.695 -24.165 1.00 43.56 90 SER A O 1
ATOM 686 N N . SER A 1 91 ? -4.504 -5.585 -24.641 1.00 38.75 91 SER A N 1
ATOM 687 C CA . SER A 1 91 ? -4.987 -6.728 -25.442 1.00 38.75 91 SER A CA 1
ATOM 688 C C . SER A 1 91 ? -5.959 -7.690 -24.732 1.00 38.75 91 SER A C 1
ATOM 690 O O . SER A 1 91 ? -6.465 -8.624 -25.353 1.00 38.75 91 SER A O 1
ATOM 692 N N . ASN A 1 92 ? -6.234 -7.481 -23.440 1.00 36.25 92 ASN A N 1
ATOM 693 C CA . ASN A 1 92 ? -7.185 -8.250 -22.634 1.00 36.25 92 ASN A CA 1
ATOM 694 C C . ASN A 1 92 ? -8.351 -7.406 -22.068 1.00 36.25 92 ASN A C 1
ATOM 696 O O . ASN A 1 92 ? -9.160 -7.936 -21.304 1.00 36.25 92 ASN A O 1
ATOM 700 N N . GLY A 1 93 ? -8.432 -6.110 -22.405 1.00 38.88 93 GLY A N 1
ATOM 701 C CA . GLY A 1 93 ? -9.467 -5.188 -21.918 1.00 38.88 93 GLY A CA 1
ATOM 702 C C . GLY A 1 93 ? -9.497 -4.993 -20.394 1.00 38.88 93 GLY A C 1
ATOM 703 O O . GLY A 1 93 ? -10.541 -4.629 -19.855 1.00 38.88 93 GLY A O 1
ATOM 704 N N . ARG A 1 94 ? -8.401 -5.310 -19.683 1.00 39.25 94 ARG A N 1
ATOM 705 C CA . ARG A 1 94 ? -8.306 -5.265 -18.208 1.00 39.25 94 ARG A CA 1
ATOM 706 C C . ARG A 1 94 ? -6.941 -4.835 -17.657 1.00 39.25 94 ARG A C 1
ATOM 708 O O . ARG A 1 94 ? -6.743 -4.888 -16.446 1.00 39.25 94 ARG A O 1
ATOM 715 N N . GLY A 1 95 ? -5.995 -4.440 -18.499 1.00 35.88 95 GLY A N 1
ATOM 716 C CA . GLY A 1 95 ? -4.776 -3.786 -18.042 1.00 35.88 95 GLY A CA 1
ATOM 717 C C . GLY A 1 95 ? -5.039 -2.341 -17.618 1.00 35.88 95 GLY A C 1
ATOM 718 O O . GLY A 1 95 ? -5.907 -1.670 -18.178 1.00 35.88 95 GLY A O 1
ATOM 719 N N . ALA A 1 96 ? -4.218 -1.843 -16.692 1.00 41.56 96 ALA A N 1
ATOM 720 C CA . ALA A 1 96 ? -3.923 -0.415 -16.621 1.00 41.56 96 ALA A CA 1
ATOM 721 C C . ALA A 1 96 ? -3.497 0.089 -18.017 1.00 41.56 96 ALA A C 1
ATOM 723 O O . ALA A 1 96 ? -2.964 -0.717 -18.793 1.00 41.56 96 ALA A O 1
ATOM 724 N N . PRO A 1 97 ? -3.661 1.387 -18.348 1.00 46.91 97 PRO A N 1
ATOM 725 C CA . PRO A 1 97 ? -3.512 1.892 -19.719 1.00 46.91 97 PRO A CA 1
ATOM 726 C C . PRO A 1 97 ? -2.130 1.660 -20.361 1.00 46.91 97 PRO A C 1
ATOM 728 O O . PRO A 1 97 ? -1.958 1.936 -21.540 1.00 46.91 97 PRO A O 1
ATOM 731 N N . PHE A 1 98 ? -1.139 1.146 -19.620 1.00 57.19 98 PHE A N 1
ATOM 732 C CA . PHE A 1 98 ? 0.227 0.922 -20.098 1.00 57.19 98 PHE A CA 1
ATOM 733 C C . PHE A 1 98 ? 0.898 -0.368 -19.573 1.00 57.19 98 PHE A C 1
ATOM 735 O O . PHE A 1 98 ? 2.113 -0.401 -19.368 1.00 57.19 98 PHE A O 1
ATOM 742 N N . SER A 1 99 ? 0.149 -1.464 -19.384 1.00 64.44 99 SER A N 1
ATOM 743 C CA . SER A 1 99 ? 0.788 -2.785 -19.217 1.00 64.44 99 SER A CA 1
ATOM 744 C C . SER A 1 99 ? 1.645 -3.106 -20.453 1.00 64.44 99 SER A C 1
ATOM 746 O O . SER A 1 99 ? 1.133 -3.140 -21.571 1.00 64.44 99 SER A O 1
ATOM 748 N N . GLY A 1 100 ? 2.955 -3.293 -20.259 1.00 71.75 100 GLY A N 1
ATOM 749 C CA . GLY A 1 100 ? 3.933 -3.474 -21.341 1.00 71.75 100 GLY A CA 1
ATOM 750 C C . GLY A 1 100 ? 4.700 -2.213 -21.773 1.00 71.75 100 GLY A C 1
ATOM 751 O O . GLY A 1 100 ? 5.494 -2.296 -22.707 1.00 71.75 100 GLY A O 1
ATOM 752 N N . ALA A 1 101 ? 4.524 -1.061 -21.114 1.00 81.06 101 ALA A N 1
ATOM 753 C CA . ALA A 1 101 ? 5.349 0.116 -21.394 1.00 81.06 101 ALA A CA 1
ATOM 754 C C . ALA A 1 101 ? 6.821 -0.079 -20.979 1.00 81.06 101 ALA A C 1
ATOM 756 O O . ALA A 1 101 ? 7.139 -0.450 -19.843 1.00 81.06 101 ALA A O 1
ATOM 757 N N . ALA A 1 102 ? 7.728 0.220 -21.912 1.00 84.81 102 ALA A N 1
ATOM 758 C CA . ALA A 1 102 ? 9.166 0.204 -21.673 1.00 84.81 102 ALA A CA 1
ATOM 759 C C . ALA A 1 102 ? 9.583 1.334 -20.718 1.00 84.81 102 ALA A C 1
ATOM 761 O O . ALA A 1 102 ? 9.136 2.473 -20.842 1.00 84.81 102 ALA A O 1
ATOM 762 N N . HIS A 1 103 ? 10.476 1.016 -19.785 1.00 85.12 103 HIS A N 1
ATOM 763 C CA . HIS A 1 103 ? 10.978 1.928 -18.761 1.00 85.12 103 HIS A CA 1
ATOM 764 C C . HIS A 1 103 ? 12.430 1.575 -18.409 1.00 85.12 103 HIS A C 1
ATOM 766 O O . HIS A 1 103 ? 12.899 0.472 -18.686 1.00 85.12 103 HIS A O 1
ATOM 772 N N . ALA A 1 104 ? 13.151 2.512 -17.791 1.00 85.44 104 ALA A N 1
ATOM 773 C CA . ALA A 1 104 ? 14.520 2.307 -17.329 1.00 85.44 104 ALA A CA 1
ATOM 774 C C . ALA A 1 104 ? 14.755 3.067 -16.018 1.00 85.44 104 ALA A C 1
ATOM 776 O O . ALA A 1 104 ? 14.420 4.248 -15.917 1.00 85.44 104 ALA A O 1
ATOM 777 N N . VAL A 1 105 ? 15.355 2.402 -15.027 1.00 84.94 105 VAL A N 1
ATOM 778 C CA . VAL A 1 105 ? 15.747 3.024 -13.754 1.00 84.94 105 VAL A CA 1
ATOM 779 C C . VAL A 1 105 ? 17.246 3.299 -13.773 1.00 84.94 105 VAL A C 1
ATOM 781 O O . VAL A 1 105 ? 18.041 2.383 -13.979 1.00 84.94 105 VAL A O 1
ATOM 784 N N . GLN A 1 106 ? 17.642 4.543 -13.502 1.00 82.75 106 GLN A N 1
ATOM 785 C CA . GLN A 1 106 ? 19.038 4.909 -13.269 1.00 82.75 106 GLN A CA 1
ATOM 786 C C . GLN A 1 106 ? 19.210 5.441 -11.845 1.00 82.75 106 GLN A C 1
ATOM 788 O O . GLN A 1 106 ? 18.511 6.358 -11.420 1.00 82.75 106 GLN A O 1
ATOM 793 N N . GLY A 1 107 ? 20.171 4.863 -11.126 1.00 77.75 107 GLY A N 1
ATOM 794 C CA . GLY A 1 107 ? 20.559 5.296 -9.788 1.00 77.75 107 GLY A CA 1
ATOM 795 C C . GLY A 1 107 ? 21.229 6.674 -9.760 1.00 77.75 107 GLY A C 1
ATOM 796 O O . GLY A 1 107 ? 21.968 7.031 -10.682 1.00 77.75 107 GLY A O 1
ATOM 797 N N . LEU A 1 108 ? 20.985 7.439 -8.692 1.00 76.56 108 LEU A N 1
ATOM 798 C CA . LEU A 1 108 ? 21.567 8.768 -8.470 1.00 76.56 108 LEU A CA 1
ATOM 799 C C . LEU A 1 108 ? 22.742 8.708 -7.477 1.00 76.56 108 LEU A C 1
ATOM 801 O O . LEU A 1 108 ? 23.094 7.652 -6.952 1.00 76.56 108 LEU A O 1
ATOM 805 N N . ALA A 1 109 ? 23.390 9.845 -7.217 1.00 69.44 109 ALA A N 1
ATOM 806 C CA . ALA A 1 109 ? 24.593 9.895 -6.380 1.00 69.44 109 ALA A CA 1
ATOM 807 C C . ALA A 1 109 ? 24.349 9.535 -4.896 1.00 69.44 109 ALA A C 1
ATOM 809 O O . ALA A 1 109 ? 25.282 9.119 -4.208 1.00 69.44 109 ALA A O 1
ATOM 810 N N . ASP A 1 110 ? 23.123 9.718 -4.402 1.00 70.06 110 ASP A N 1
ATOM 811 C CA . ASP A 1 110 ? 22.759 9.676 -2.983 1.00 70.06 110 ASP A CA 1
ATOM 812 C C . ASP A 1 110 ? 21.556 8.774 -2.641 1.00 70.06 110 ASP A C 1
ATOM 814 O O . ASP A 1 110 ? 21.503 8.264 -1.519 1.00 70.06 110 ASP A O 1
ATOM 818 N N . GLU A 1 111 ? 20.644 8.497 -3.579 1.00 66.94 111 GLU A N 1
ATOM 819 C CA . GLU A 1 111 ? 19.456 7.651 -3.357 1.00 66.94 111 GLU A CA 1
ATOM 820 C C . GLU A 1 111 ? 19.342 6.542 -4.432 1.00 66.94 111 GLU A C 1
ATOM 822 O O . GLU A 1 111 ? 19.325 6.820 -5.630 1.00 66.94 111 GLU A O 1
ATOM 827 N N . ASN A 1 112 ? 19.323 5.270 -3.994 1.00 76.19 112 ASN A N 1
ATOM 828 C CA . ASN A 1 112 ? 19.396 4.067 -4.854 1.00 76.19 112 ASN A CA 1
ATOM 829 C C . ASN A 1 112 ? 18.590 2.849 -4.327 1.00 76.19 112 ASN A C 1
ATOM 831 O O . ASN A 1 112 ? 18.741 1.745 -4.843 1.00 76.19 112 ASN A O 1
ATOM 835 N N . GLU A 1 113 ? 17.776 3.014 -3.279 1.00 84.81 113 GLU A N 1
ATOM 836 C CA . GLU A 1 113 ? 16.939 1.953 -2.684 1.00 84.81 113 GLU A CA 1
ATOM 837 C C . GLU A 1 113 ? 15.469 2.338 -2.894 1.00 84.81 113 GLU A C 1
ATOM 839 O O . GLU A 1 113 ? 15.054 3.428 -2.503 1.00 84.81 113 GLU A O 1
ATOM 844 N N . PHE A 1 114 ? 14.693 1.466 -3.538 1.00 86.75 114 PHE A N 1
ATOM 845 C CA . PHE A 1 114 ? 13.278 1.672 -3.848 1.00 86.75 114 PHE A CA 1
ATOM 846 C C . PHE A 1 114 ? 12.521 0.341 -3.771 1.00 86.75 114 PHE A C 1
ATOM 848 O O . PHE A 1 114 ? 13.108 -0.733 -3.910 1.00 86.75 114 PHE A O 1
ATOM 855 N N . LEU A 1 115 ? 11.211 0.422 -3.541 1.00 89.75 115 LEU A N 1
ATOM 856 C CA . LEU A 1 115 ? 10.304 -0.721 -3.549 1.00 89.75 115 LEU A CA 1
ATOM 857 C C . LEU A 1 115 ? 9.572 -0.753 -4.895 1.00 89.75 115 LEU A C 1
ATOM 859 O O . LEU A 1 115 ? 8.812 0.166 -5.189 1.00 89.75 115 LEU A O 1
ATOM 863 N N . LEU A 1 116 ? 9.787 -1.806 -5.687 1.00 90.50 116 LEU A N 1
ATOM 864 C CA . LEU A 1 116 ? 8.946 -2.110 -6.847 1.00 90.50 116 LEU A CA 1
ATOM 865 C C . LEU A 1 116 ? 7.836 -3.070 -6.437 1.00 90.50 116 LEU A C 1
ATOM 867 O O . LEU A 1 116 ? 8.074 -4.009 -5.676 1.00 90.50 116 LEU A O 1
ATOM 871 N N . VAL A 1 117 ? 6.645 -2.845 -6.982 1.00 90.69 117 VAL A N 1
ATOM 872 C CA . VAL A 1 117 ? 5.480 -3.708 -6.796 1.00 90.69 117 VAL A CA 1
ATOM 873 C C . VAL A 1 117 ? 4.851 -3.954 -8.154 1.00 90.69 117 VAL A C 1
ATOM 875 O O . VAL A 1 117 ? 4.677 -3.027 -8.942 1.00 90.69 117 VAL A O 1
ATOM 878 N N . PHE A 1 118 ? 4.526 -5.214 -8.408 1.00 88.75 118 PHE A N 1
ATOM 879 C CA . PHE A 1 118 ? 3.848 -5.671 -9.611 1.00 88.75 118 PHE A CA 1
ATOM 880 C C . PHE A 1 118 ? 2.473 -6.195 -9.211 1.00 88.75 118 PHE A C 1
ATOM 882 O O . PHE A 1 118 ? 2.314 -6.757 -8.127 1.00 88.75 118 PHE A O 1
ATOM 889 N N . ASP A 1 119 ? 1.482 -6.024 -10.080 1.00 86.56 119 ASP A N 1
ATOM 890 C CA . ASP A 1 119 ? 0.116 -6.485 -9.836 1.00 86.56 119 ASP A CA 1
ATOM 891 C C . ASP A 1 119 ? -0.052 -8.005 -10.027 1.00 86.56 119 ASP A C 1
ATOM 893 O O . ASP A 1 119 ? -1.132 -8.537 -9.781 1.00 86.56 119 ASP A O 1
ATOM 897 N N . GLU A 1 120 ? 1.010 -8.739 -10.371 1.00 82.94 120 GLU A N 1
ATOM 898 C CA . GLU A 1 120 ? 1.040 -10.204 -10.411 1.00 82.94 120 GLU A CA 1
ATOM 899 C C . GLU A 1 120 ? 2.113 -10.788 -9.477 1.00 82.94 120 GLU A C 1
ATOM 901 O O . GLU A 1 120 ? 3.296 -10.448 -9.542 1.00 82.94 120 GLU A O 1
ATOM 906 N N . ALA A 1 121 ? 1.708 -11.737 -8.626 1.00 79.44 121 ALA A N 1
ATOM 907 C CA . ALA A 1 121 ? 2.569 -12.339 -7.601 1.00 79.44 121 ALA A CA 1
ATOM 908 C C . ALA A 1 121 ? 3.672 -13.265 -8.160 1.00 79.44 121 ALA A C 1
ATOM 910 O O . ALA A 1 121 ? 4.566 -13.682 -7.424 1.00 79.44 121 ALA A O 1
ATOM 911 N N . ASN A 1 122 ? 3.614 -13.610 -9.449 1.00 80.56 122 ASN A N 1
ATOM 912 C CA . ASN A 1 122 ? 4.572 -14.473 -10.141 1.00 80.56 122 ASN A CA 1
ATOM 913 C C . ASN A 1 122 ? 5.510 -13.691 -11.080 1.00 80.56 122 ASN A C 1
ATOM 915 O O . ASN A 1 122 ? 5.934 -14.241 -12.094 1.00 80.56 122 ASN A O 1
ATOM 919 N N . TYR A 1 123 ? 5.842 -12.438 -10.747 1.00 75.75 123 TYR A N 1
ATOM 920 C CA . TYR A 1 123 ? 6.672 -11.553 -11.577 1.00 75.75 123 TYR A CA 1
ATOM 921 C C . TYR A 1 123 ? 7.984 -12.181 -12.091 1.00 75.75 123 TYR A C 1
ATOM 923 O O . TYR A 1 123 ? 8.374 -11.891 -13.211 1.00 75.75 123 TYR A O 1
ATOM 931 N N . ASP A 1 124 ? 8.641 -13.084 -11.357 1.00 73.00 124 ASP A N 1
ATOM 932 C CA . ASP A 1 124 ? 9.879 -13.748 -11.819 1.00 73.00 124 ASP A CA 1
ATOM 933 C C . ASP A 1 124 ? 9.648 -14.928 -12.804 1.00 73.00 124 ASP A C 1
ATOM 935 O O . ASP A 1 124 ? 10.577 -15.679 -13.121 1.00 73.00 124 ASP A O 1
ATOM 939 N N . ALA A 1 125 ? 8.416 -15.164 -13.269 1.00 73.31 125 ALA A N 1
ATOM 940 C CA . ALA A 1 125 ? 8.115 -16.238 -14.217 1.00 73.31 125 ALA A CA 1
ATOM 941 C C . ALA A 1 125 ? 8.704 -15.959 -15.622 1.00 73.31 125 ALA A C 1
ATOM 943 O O . ALA A 1 125 ? 8.710 -14.819 -16.073 1.00 73.31 125 ALA A O 1
ATOM 944 N N . PRO A 1 126 ? 9.154 -16.976 -16.384 1.00 70.25 126 PRO A N 1
ATOM 945 C CA . PRO A 1 126 ? 9.640 -16.755 -17.747 1.00 70.25 126 PRO A CA 1
ATOM 946 C C . PRO A 1 126 ? 8.594 -16.071 -18.645 1.00 70.25 126 PRO A C 1
ATOM 948 O O . PRO A 1 126 ? 7.489 -16.589 -18.809 1.00 70.25 126 PRO A O 1
ATOM 951 N N . GLY A 1 127 ? 8.966 -14.940 -19.256 1.00 69.12 127 GLY A N 1
ATOM 952 C CA . GLY A 1 127 ? 8.100 -14.159 -20.152 1.00 69.12 127 GLY A CA 1
ATOM 953 C C . GLY A 1 127 ? 7.352 -12.983 -19.505 1.00 69.12 127 GLY A C 1
ATOM 954 O O . GLY A 1 127 ? 6.389 -12.502 -20.094 1.00 69.12 127 GLY A O 1
ATOM 955 N N . THR A 1 128 ? 7.759 -12.530 -18.317 1.00 70.69 128 THR A N 1
ATOM 956 C CA . THR A 1 128 ? 7.215 -11.340 -17.629 1.00 70.69 128 THR A CA 1
ATOM 957 C C . THR A 1 128 ? 8.045 -10.071 -17.862 1.00 70.69 128 THR A C 1
ATOM 959 O O . THR A 1 128 ? 7.482 -9.003 -18.089 1.00 70.69 128 THR A O 1
ATOM 962 N N . THR A 1 129 ? 9.377 -10.181 -17.833 1.00 76.50 129 THR A N 1
ATOM 963 C CA . THR A 1 129 ? 10.327 -9.087 -18.088 1.00 76.50 129 THR A CA 1
ATOM 964 C C . THR A 1 129 ? 11.008 -9.284 -19.439 1.00 76.50 129 THR A C 1
ATOM 966 O O . THR A 1 129 ? 11.496 -10.373 -19.738 1.00 76.50 129 THR A O 1
ATOM 969 N N . PHE A 1 130 ? 11.093 -8.217 -20.234 1.00 83.31 130 PHE A N 1
ATOM 970 C CA . PHE A 1 130 ? 11.704 -8.225 -21.564 1.00 83.31 130 PHE A CA 1
ATOM 971 C C . PHE A 1 130 ? 12.844 -7.205 -21.603 1.00 83.31 130 PHE A C 1
ATOM 973 O O . PHE A 1 130 ? 12.613 -6.005 -21.745 1.00 83.31 130 PHE A O 1
ATOM 980 N N . ASN A 1 131 ? 14.083 -7.675 -21.441 1.00 86.00 131 ASN A N 1
ATOM 981 C CA . ASN A 1 131 ? 15.250 -6.794 -21.454 1.00 86.00 131 ASN A CA 1
ATOM 982 C C . ASN A 1 131 ? 15.638 -6.451 -22.901 1.00 86.00 131 ASN A C 1
ATOM 984 O O . ASN A 1 131 ? 15.701 -7.326 -23.767 1.00 86.00 131 ASN A O 1
ATOM 988 N N . VAL A 1 132 ? 15.901 -5.168 -23.168 1.00 88.19 132 VAL A N 1
ATOM 989 C CA . VAL A 1 132 ? 16.177 -4.662 -24.526 1.00 88.19 132 VAL A CA 1
ATOM 990 C C . VAL A 1 132 ? 17.446 -5.263 -25.137 1.00 88.19 132 VAL A C 1
ATOM 992 O O . VAL A 1 132 ? 17.488 -5.544 -26.331 1.00 88.19 132 VAL A O 1
ATOM 995 N N . ASP A 1 133 ? 18.465 -5.504 -24.316 1.00 85.81 133 ASP A N 1
ATOM 996 C CA . ASP A 1 133 ? 19.724 -6.126 -24.719 1.00 85.81 133 ASP A CA 1
ATOM 997 C C . ASP A 1 133 ? 19.552 -7.613 -25.058 1.00 85.81 133 ASP A C 1
ATOM 999 O O . ASP A 1 133 ? 20.076 -8.065 -26.073 1.00 85.81 133 ASP A O 1
ATOM 1003 N N . ASP A 1 134 ? 18.762 -8.347 -24.272 1.00 87.25 134 ASP A N 1
ATOM 1004 C CA . ASP A 1 134 ? 18.422 -9.751 -24.518 1.00 87.25 134 ASP A CA 1
ATOM 1005 C C . ASP A 1 134 ? 17.631 -9.922 -25.823 1.00 87.25 134 ASP A C 1
ATOM 1007 O O . ASP A 1 134 ? 17.972 -10.767 -26.653 1.00 87.25 134 ASP A O 1
ATOM 1011 N N . TRP A 1 135 ? 16.622 -9.075 -26.059 1.00 90.50 135 TRP A N 1
ATOM 1012 C CA . TRP A 1 135 ? 15.844 -9.102 -27.301 1.00 90.50 135 TRP A CA 1
ATOM 1013 C C . TRP A 1 135 ? 16.712 -8.780 -28.525 1.00 90.50 135 TRP A C 1
ATOM 1015 O O . TRP A 1 135 ? 16.659 -9.492 -29.533 1.00 90.50 135 TRP A O 1
ATOM 1025 N N . ILE A 1 136 ? 17.552 -7.746 -28.437 1.00 92.19 136 ILE A N 1
ATOM 1026 C CA . ILE A 1 136 ? 18.464 -7.373 -29.521 1.00 92.19 136 ILE A CA 1
ATOM 1027 C C . ILE A 1 136 ? 19.489 -8.493 -29.783 1.00 92.19 136 ILE A C 1
ATOM 1029 O O . ILE A 1 136 ? 19.688 -8.859 -30.940 1.00 92.19 136 ILE A O 1
ATOM 1033 N N . ALA A 1 137 ? 20.089 -9.090 -28.747 1.00 90.31 137 ALA A N 1
ATOM 1034 C CA . ALA A 1 137 ? 21.061 -10.181 -28.890 1.00 90.31 137 ALA A CA 1
ATOM 1035 C C . ALA A 1 137 ? 20.467 -11.445 -29.545 1.00 90.31 137 ALA A C 1
ATOM 1037 O O . ALA A 1 137 ? 21.180 -12.172 -30.239 1.00 90.31 137 ALA A O 1
ATOM 1038 N N . HIS A 1 138 ? 19.163 -11.683 -29.373 1.00 91.06 138 HIS A N 1
ATOM 1039 C CA . HIS A 1 138 ? 18.435 -12.801 -29.981 1.00 91.06 138 HIS A CA 1
ATOM 1040 C C . HIS A 1 138 ? 17.731 -12.451 -31.310 1.00 91.06 138 HIS A C 1
ATOM 1042 O O . HIS A 1 138 ? 17.011 -13.285 -31.862 1.00 91.06 138 HIS A O 1
ATOM 1048 N N . THR A 1 139 ? 17.955 -11.254 -31.866 1.00 93.12 139 THR A N 1
ATOM 1049 C CA . THR A 1 139 ? 17.411 -10.843 -33.171 1.00 93.12 139 THR A CA 1
ATOM 1050 C C . THR A 1 139 ? 18.487 -10.934 -34.267 1.00 93.12 139 THR A C 1
ATOM 1052 O O . THR A 1 139 ? 19.591 -10.422 -34.079 1.00 93.12 139 THR A O 1
ATOM 1055 N N . PRO A 1 140 ? 18.212 -11.536 -35.445 1.00 95.31 140 PRO A N 1
ATOM 1056 C CA . PRO A 1 140 ? 19.188 -11.613 -36.535 1.00 95.31 140 PRO A CA 1
ATOM 1057 C C . PRO A 1 140 ? 19.703 -10.235 -36.986 1.00 95.31 140 PRO A C 1
ATOM 1059 O O . PRO A 1 140 ? 18.920 -9.307 -37.205 1.00 95.31 140 PRO A O 1
ATOM 1062 N N . LYS A 1 141 ? 21.024 -10.105 -37.179 1.00 94.50 141 LYS A N 1
ATOM 1063 C CA . LYS A 1 141 ? 21.683 -8.819 -37.489 1.00 94.50 141 LYS A 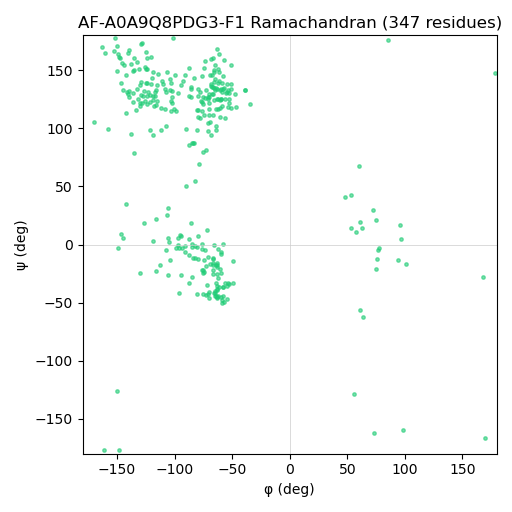CA 1
ATOM 1064 C C . LYS A 1 141 ? 21.156 -8.148 -38.755 1.00 94.50 141 LYS A C 1
ATOM 1066 O O . LYS A 1 141 ? 20.986 -6.934 -38.755 1.00 94.50 141 LYS A O 1
ATOM 1071 N N . ASN A 1 142 ? 20.821 -8.914 -39.790 1.00 95.75 142 ASN A N 1
ATOM 1072 C CA . ASN A 1 142 ? 20.206 -8.402 -41.017 1.00 95.75 142 ASN A CA 1
ATOM 1073 C C . ASN A 1 142 ? 18.805 -7.798 -40.783 1.00 95.75 142 ASN A C 1
ATOM 1075 O O . ASN A 1 142 ? 18.438 -6.817 -41.432 1.00 95.75 142 ASN A O 1
ATOM 1079 N N . ILE A 1 143 ? 18.033 -8.339 -39.834 1.00 97.69 143 ILE A N 1
ATOM 1080 C CA . ILE A 1 143 ? 16.737 -7.787 -39.420 1.00 97.69 143 ILE A CA 1
ATOM 1081 C C . ILE A 1 143 ? 16.940 -6.507 -38.605 1.00 97.69 143 ILE A C 1
ATOM 1083 O O . ILE A 1 143 ? 16.269 -5.515 -38.884 1.00 97.69 143 ILE A O 1
ATOM 1087 N N . LEU A 1 144 ? 17.907 -6.481 -37.678 1.00 95.75 144 LEU A N 1
ATOM 1088 C CA . LEU A 1 144 ? 18.287 -5.258 -36.958 1.00 95.75 144 LEU A CA 1
ATOM 1089 C C . LEU A 1 144 ? 18.741 -4.158 -37.936 1.00 95.75 144 LEU A C 1
ATOM 1091 O O . LEU A 1 144 ? 18.204 -3.056 -37.913 1.00 95.75 144 LEU A O 1
ATOM 1095 N N . ALA A 1 145 ? 19.654 -4.465 -38.858 1.00 96.19 145 ALA A N 1
ATOM 1096 C CA . ALA A 1 145 ? 20.138 -3.547 -39.894 1.00 96.19 145 ALA A CA 1
ATOM 1097 C C . ALA A 1 145 ? 19.000 -2.955 -40.729 1.00 96.19 145 ALA A C 1
ATOM 1099 O O . ALA A 1 145 ? 18.921 -1.736 -40.897 1.00 96.19 145 ALA A O 1
ATOM 1100 N N . LYS A 1 146 ? 18.066 -3.802 -41.177 1.00 97.00 146 LYS A N 1
ATOM 1101 C CA . LYS A 1 146 ? 16.875 -3.370 -41.913 1.00 97.00 146 LYS A CA 1
ATOM 1102 C C . LYS A 1 146 ? 15.938 -2.499 -41.066 1.00 97.00 146 LYS A C 1
ATOM 1104 O O . LYS A 1 146 ? 15.404 -1.530 -41.593 1.00 97.00 146 LYS A O 1
ATOM 1109 N N . ASN A 1 147 ? 15.740 -2.827 -39.788 1.00 95.75 147 ASN A N 1
ATOM 1110 C CA . ASN A 1 147 ? 14.857 -2.090 -38.878 1.00 95.75 147 ASN A CA 1
ATOM 1111 C C . ASN A 1 147 ? 15.414 -0.707 -38.506 1.00 95.75 147 ASN A C 1
ATOM 1113 O O . ASN A 1 147 ? 14.694 0.284 -38.542 1.00 95.75 147 ASN A O 1
ATOM 1117 N N . PHE A 1 148 ? 16.701 -0.640 -38.163 1.00 95.12 148 PHE A N 1
ATOM 1118 C CA . PHE A 1 148 ? 17.371 0.593 -37.745 1.00 95.12 148 PHE A CA 1
ATOM 1119 C C . PHE A 1 148 ? 17.874 1.446 -38.925 1.00 95.12 148 PHE A C 1
ATOM 1121 O O . PHE A 1 148 ? 18.258 2.593 -38.716 1.00 95.12 148 PHE A O 1
ATOM 1128 N N . GLY A 1 149 ? 17.886 0.917 -40.155 1.00 96.19 149 GLY A N 1
ATOM 1129 C CA . GLY A 1 149 ? 18.386 1.627 -41.341 1.00 96.19 149 GLY A CA 1
ATOM 1130 C C . GLY A 1 149 ? 19.913 1.773 -41.377 1.00 96.19 149 GLY A C 1
ATOM 1131 O O . GLY A 1 149 ? 20.429 2.750 -41.915 1.00 96.19 149 GLY A O 1
ATOM 1132 N N . VAL A 1 150 ? 20.640 0.822 -40.783 1.00 96.44 150 VAL A N 1
ATOM 1133 C CA . VAL A 1 150 ? 22.099 0.871 -40.558 1.00 96.44 150 VAL A CA 1
ATOM 1134 C C . VAL A 1 150 ? 22.793 -0.393 -41.075 1.00 96.44 150 VAL A C 1
ATOM 1136 O O . VAL A 1 150 ? 22.141 -1.342 -41.499 1.00 96.44 150 VAL A O 1
ATOM 1139 N N . ASN A 1 151 ? 24.129 -0.427 -41.057 1.00 96.06 151 ASN A N 1
ATOM 1140 C CA . ASN A 1 151 ? 24.892 -1.616 -41.450 1.00 96.06 151 ASN A CA 1
ATOM 1141 C C . ASN A 1 151 ? 24.876 -2.695 -40.346 1.00 96.06 151 ASN A C 1
ATOM 1143 O O . ASN A 1 151 ? 24.953 -2.363 -39.163 1.00 96.06 151 ASN A O 1
ATOM 1147 N N . GLU A 1 152 ? 24.855 -3.976 -40.730 1.00 95.94 152 GLU A N 1
ATOM 1148 C CA . GLU A 1 152 ? 24.926 -5.122 -39.807 1.00 95.94 152 GLU A CA 1
ATOM 1149 C C . GLU A 1 152 ? 26.134 -5.076 -38.861 1.00 95.94 152 GLU A C 1
ATOM 1151 O O . GLU A 1 152 ? 26.012 -5.482 -37.706 1.00 95.94 152 GLU A O 1
ATOM 1156 N N . SER A 1 153 ? 27.270 -4.527 -39.308 1.00 95.31 153 SER A N 1
ATOM 1157 C CA . SER A 1 153 ? 28.495 -4.442 -38.500 1.00 95.31 153 SER A CA 1
ATOM 1158 C C . SER A 1 153 ? 28.358 -3.561 -37.252 1.00 95.31 153 SER A C 1
ATOM 1160 O O . SER A 1 153 ? 29.170 -3.659 -36.336 1.00 95.31 153 SER A O 1
ATOM 1162 N N . LEU A 1 154 ? 27.337 -2.694 -37.179 1.00 93.19 154 LEU A N 1
ATOM 1163 C CA . LEU A 1 154 ? 27.043 -1.922 -35.966 1.00 93.19 154 LEU A CA 1
ATOM 1164 C C . LEU A 1 154 ? 26.656 -2.839 -34.792 1.00 93.19 154 LEU A C 1
ATOM 1166 O O . LEU A 1 154 ? 26.860 -2.487 -33.633 1.00 93.19 154 LEU A O 1
ATOM 1170 N N . PHE A 1 155 ? 26.133 -4.028 -35.096 1.00 93.12 155 PHE A N 1
ATOM 1171 C CA . PHE A 1 155 ? 25.631 -4.994 -34.124 1.00 93.12 155 PHE A CA 1
ATOM 1172 C C . PHE A 1 155 ? 26.670 -6.060 -33.730 1.00 93.12 155 PHE A C 1
ATOM 1174 O O . PHE A 1 155 ? 26.346 -7.018 -33.030 1.00 93.12 155 PHE A O 1
ATOM 1181 N N . ASP A 1 156 ? 27.931 -5.913 -34.153 1.00 90.31 156 ASP A N 1
ATOM 1182 C CA . ASP A 1 156 ? 29.022 -6.836 -33.805 1.00 90.31 156 ASP A CA 1
ATOM 1183 C C . ASP A 1 156 ? 29.496 -6.723 -32.348 1.00 90.31 156 ASP A C 1
ATOM 1185 O O . ASP A 1 156 ? 30.117 -7.653 -31.835 1.00 90.31 156 ASP A O 1
ATOM 1189 N N . THR A 1 157 ? 29.192 -5.613 -31.671 1.00 87.88 157 THR A N 1
ATOM 1190 C CA . THR A 1 157 ? 29.657 -5.303 -30.307 1.00 87.88 157 THR A CA 1
ATOM 1191 C C . THR A 1 157 ? 28.590 -5.475 -29.221 1.00 87.88 157 THR A C 1
ATOM 1193 O O . THR A 1 157 ? 28.873 -5.218 -28.050 1.00 87.88 157 THR A O 1
ATOM 1196 N N . ILE A 1 158 ? 27.377 -5.917 -29.574 1.00 85.94 158 ILE A N 1
ATOM 1197 C CA . ILE A 1 158 ? 26.308 -6.183 -28.600 1.00 85.94 158 ILE A CA 1
ATOM 1198 C C . ILE A 1 158 ? 26.718 -7.327 -27.655 1.00 85.94 158 ILE A C 1
ATOM 1200 O O . ILE A 1 158 ? 27.199 -8.362 -28.125 1.00 85.94 158 ILE A O 1
ATOM 1204 N N . PRO A 1 159 ? 26.510 -7.189 -26.330 1.00 80.25 159 PRO A N 1
ATOM 1205 C CA . PRO A 1 159 ? 26.731 -8.277 -25.384 1.00 80.25 159 PRO A CA 1
ATOM 1206 C C . PRO A 1 159 ? 25.869 -9.505 -25.701 1.00 80.25 159 PRO A C 1
ATOM 1208 O O . PRO A 1 159 ? 24.655 -9.404 -25.828 1.00 80.25 159 PRO A O 1
ATOM 1211 N N . ALA A 1 160 ? 26.482 -10.690 -25.742 1.00 72.25 160 ALA A N 1
ATOM 1212 C CA . ALA A 1 160 ? 25.773 -11.957 -25.965 1.00 72.25 160 ALA A CA 1
ATOM 1213 C C . ALA A 1 160 ? 24.943 -12.444 -24.754 1.00 72.25 160 ALA A C 1
ATOM 1215 O O . ALA A 1 160 ? 24.281 -13.475 -24.828 1.00 72.25 160 ALA A O 1
ATOM 1216 N N . THR A 1 161 ? 25.014 -11.741 -23.622 1.00 74.62 161 THR A N 1
ATOM 1217 C CA . THR A 1 161 ? 24.266 -12.033 -22.393 1.00 74.62 161 THR A CA 1
ATOM 1218 C C . THR A 1 161 ? 23.798 -10.723 -21.780 1.00 74.62 161 THR A C 1
ATOM 1220 O O . THR A 1 161 ? 24.640 -9.849 -21.560 1.00 74.62 161 THR A O 1
ATOM 1223 N N . SER A 1 162 ? 22.512 -10.608 -21.445 1.00 76.06 162 SER A N 1
ATOM 1224 C CA . SER A 1 162 ? 21.972 -9.438 -20.741 1.00 76.06 162 SER A CA 1
ATOM 1225 C C . SER A 1 162 ? 22.618 -9.275 -19.352 1.00 76.06 162 SER A C 1
ATOM 1227 O O . SER A 1 162 ? 22.456 -10.162 -18.505 1.00 76.06 162 SER A O 1
ATOM 1229 N N . PRO A 1 163 ? 23.362 -8.184 -19.069 1.00 73.19 163 PRO A N 1
ATOM 1230 C CA . PRO A 1 163 ? 23.815 -7.857 -17.715 1.00 73.19 163 PRO A CA 1
ATOM 1231 C C . PRO A 1 163 ? 22.688 -7.562 -16.713 1.00 73.19 163 PRO A C 1
ATOM 1233 O O . PRO A 1 163 ? 22.962 -7.600 -15.513 1.00 73.19 163 PRO A O 1
ATOM 1236 N N . TYR A 1 164 ? 21.459 -7.274 -17.168 1.00 78.44 164 TYR A N 1
ATOM 1237 C CA . TYR A 1 164 ? 20.291 -6.832 -16.382 1.00 78.44 164 TYR A CA 1
ATOM 1238 C C . TYR A 1 164 ? 20.477 -5.502 -15.620 1.00 78.44 164 TYR A C 1
ATOM 1240 O O . TYR A 1 164 ? 19.734 -4.553 -15.847 1.00 78.44 164 TYR A O 1
ATOM 1248 N N . ILE A 1 165 ? 21.490 -5.394 -14.755 1.00 83.50 165 ILE A N 1
ATOM 1249 C CA . ILE A 1 165 ? 21.883 -4.161 -14.060 1.00 83.50 165 ILE A CA 1
ATOM 1250 C C . ILE A 1 165 ? 23.354 -3.877 -14.371 1.00 83.50 165 ILE A C 1
ATOM 1252 O O . ILE A 1 165 ? 24.239 -4.672 -14.051 1.00 83.50 165 ILE A O 1
ATOM 1256 N N . VAL A 1 166 ? 23.623 -2.714 -14.965 1.00 82.44 166 VAL A N 1
ATOM 1257 C CA . VAL A 1 166 ? 24.979 -2.237 -15.275 1.00 82.44 166 VAL A CA 1
ATOM 1258 C C . VAL A 1 166 ? 25.403 -1.118 -14.329 1.00 82.44 166 VAL A C 1
ATOM 1260 O O . VAL A 1 166 ? 24.589 -0.307 -13.889 1.00 82.44 166 VAL A O 1
ATOM 1263 N N . ALA A 1 167 ? 26.701 -1.040 -14.034 1.00 77.88 167 ALA A N 1
ATOM 1264 C CA . ALA A 1 167 ? 27.257 0.122 -13.353 1.00 77.88 167 ALA A CA 1
ATOM 1265 C C . ALA A 1 167 ? 27.169 1.353 -14.274 1.00 77.88 167 ALA A C 1
ATOM 1267 O O . ALA A 1 167 ? 27.602 1.301 -15.426 1.00 77.88 167 ALA A O 1
ATOM 1268 N N . GLY A 1 168 ? 26.623 2.457 -13.757 1.00 71.12 168 GLY A N 1
ATOM 1269 C CA . GLY A 1 168 ? 26.576 3.733 -14.473 1.00 71.12 168 GLY A CA 1
ATOM 1270 C C . GLY A 1 168 ? 27.970 4.307 -14.759 1.00 71.12 168 GLY A C 1
ATOM 1271 O O . GLY A 1 168 ? 28.979 3.851 -14.216 1.00 71.12 168 GLY A O 1
ATOM 1272 N N . ASN A 1 169 ? 28.035 5.335 -15.612 1.00 66.88 169 ASN A N 1
ATOM 1273 C CA . ASN A 1 169 ? 29.309 5.966 -15.957 1.00 66.88 169 ASN A CA 1
ATOM 1274 C C . ASN A 1 169 ? 30.021 6.532 -14.705 1.00 66.88 169 ASN A C 1
ATOM 1276 O O . ASN A 1 169 ? 29.405 7.134 -13.826 1.00 66.88 169 ASN A O 1
ATOM 1280 N N . ALA A 1 170 ? 31.344 6.357 -14.627 1.00 54.72 170 ALA A N 1
ATOM 1281 C CA . ALA A 1 170 ? 32.135 6.796 -13.471 1.00 54.72 170 ALA A CA 1
ATOM 1282 C C . ALA A 1 170 ? 32.200 8.331 -13.308 1.00 54.72 170 ALA A C 1
ATOM 1284 O O . ALA A 1 170 ? 32.606 8.819 -12.255 1.00 54.72 170 ALA A O 1
ATOM 1285 N N . ASN A 1 171 ? 31.779 9.087 -14.329 1.00 58.34 171 ASN A N 1
ATOM 1286 C CA . ASN A 1 171 ? 31.732 10.550 -14.311 1.00 58.34 171 ASN A CA 1
ATOM 1287 C C . ASN A 1 171 ? 30.440 11.108 -13.683 1.00 58.34 171 ASN A C 1
ATOM 1289 O O . ASN A 1 171 ? 30.283 12.326 -13.608 1.00 58.34 171 ASN A O 1
ATOM 1293 N N . GLY A 1 172 ? 29.522 10.248 -13.220 1.00 53.12 172 GLY A N 1
ATOM 1294 C CA . GLY A 1 172 ? 28.362 10.635 -12.407 1.00 53.12 172 GLY A CA 1
ATOM 1295 C C . GLY A 1 172 ? 27.368 11.563 -13.106 1.00 53.12 172 GLY A C 1
ATOM 1296 O O . GLY A 1 172 ? 26.534 12.178 -12.444 1.00 53.12 172 GLY A O 1
ATOM 1297 N N . THR A 1 173 ? 27.459 11.697 -14.430 1.00 54.78 173 THR A N 1
ATOM 1298 C CA . THR A 1 173 ? 26.566 12.558 -15.203 1.00 54.78 173 THR A CA 1
ATOM 1299 C C . THR A 1 173 ? 25.370 11.721 -15.632 1.00 54.78 173 THR A C 1
ATOM 1301 O O . THR A 1 173 ? 25.448 10.958 -16.598 1.00 54.78 173 THR A O 1
ATOM 1304 N N . VAL A 1 174 ? 24.262 11.855 -14.899 1.00 57.56 174 VAL A N 1
ATOM 1305 C CA . VAL A 1 174 ? 22.937 11.627 -15.487 1.00 57.56 174 VAL A CA 1
ATOM 1306 C C . VAL A 1 174 ? 22.795 12.670 -16.586 1.00 57.56 174 VAL A C 1
ATOM 1308 O O . VAL A 1 174 ? 23.003 13.859 -16.330 1.00 57.56 174 VAL A O 1
ATOM 1311 N N . SER A 1 175 ? 22.507 12.242 -17.811 1.00 54.44 175 SER A N 1
ATOM 1312 C CA . SER A 1 175 ? 22.261 13.159 -18.919 1.00 54.44 175 SER A CA 1
ATOM 1313 C C . SER A 1 175 ? 21.007 13.973 -18.605 1.00 54.44 175 SER A C 1
ATOM 1315 O O . SER A 1 175 ? 19.891 13.492 -18.766 1.00 54.44 175 SER A O 1
ATOM 1317 N N . GLY A 1 176 ? 21.194 15.221 -18.169 1.00 55.75 176 GLY A N 1
ATOM 1318 C CA . GLY A 1 176 ? 20.120 16.214 -18.041 1.00 55.75 176 GLY A CA 1
ATOM 1319 C C . GLY A 1 176 ? 19.612 16.732 -19.392 1.00 55.75 176 GLY A C 1
ATOM 1320 O O . GLY A 1 176 ? 18.929 17.752 -19.438 1.00 55.75 176 GLY A O 1
ATOM 1321 N N . GLU A 1 177 ? 19.981 16.066 -20.487 1.00 59.94 177 GLU A N 1
ATOM 1322 C CA . GLU A 1 177 ? 19.457 16.309 -21.822 1.00 59.94 177 GLU A CA 1
ATOM 1323 C C . GLU A 1 177 ? 17.997 15.853 -21.851 1.00 59.94 177 GLU A C 1
ATOM 1325 O O . GLU A 1 177 ? 17.694 14.660 -21.860 1.00 59.94 177 GLU A O 1
ATOM 1330 N N . GLY A 1 178 ? 17.083 16.824 -21.837 1.00 63.56 178 GLY A N 1
ATOM 1331 C CA . GLY A 1 178 ? 15.688 16.562 -22.153 1.00 63.56 178 GLY A CA 1
ATOM 1332 C C . GLY A 1 178 ? 15.595 16.012 -23.573 1.00 63.56 178 GLY A C 1
ATOM 1333 O O . GLY A 1 178 ? 16.091 16.635 -24.510 1.00 63.56 178 GLY A O 1
ATOM 1334 N N . ILE A 1 179 ? 14.976 14.843 -23.721 1.00 74.69 179 ILE A N 1
ATOM 1335 C CA . ILE A 1 179 ? 14.724 14.244 -25.031 1.00 74.69 179 ILE A CA 1
ATOM 1336 C C . ILE A 1 179 ? 13.652 15.087 -25.723 1.00 74.69 179 ILE A C 1
ATOM 1338 O O . ILE A 1 179 ? 12.521 15.164 -25.239 1.00 74.69 179 ILE A O 1
ATOM 1342 N N . ASP A 1 180 ? 14.006 15.715 -26.843 1.00 79.38 180 ASP A N 1
ATOM 1343 C CA . ASP A 1 180 ? 13.022 16.367 -27.702 1.00 79.38 180 ASP A CA 1
ATOM 1344 C C . ASP A 1 180 ? 12.164 15.299 -28.393 1.00 79.38 180 ASP A C 1
ATOM 1346 O O . ASP A 1 180 ? 12.674 14.324 -28.952 1.00 79.38 180 ASP A O 1
ATOM 1350 N N . SER A 1 181 ? 10.848 15.463 -28.306 1.00 80.81 181 SER A N 1
ATOM 1351 C CA . SER A 1 181 ? 9.855 14.488 -28.747 1.00 80.81 181 SER A CA 1
ATOM 1352 C C . SER A 1 181 ? 8.836 15.196 -29.634 1.00 80.81 181 SER A C 1
ATOM 1354 O O . SER A 1 181 ? 8.143 16.096 -29.151 1.00 80.81 181 SER A O 1
ATOM 1356 N N . PRO A 1 182 ? 8.648 14.771 -30.899 1.00 83.25 182 PRO A N 1
ATOM 1357 C CA . PRO A 1 182 ? 7.629 15.356 -31.771 1.00 83.25 182 PRO A CA 1
ATOM 1358 C C . PRO A 1 182 ? 6.196 15.073 -31.284 1.00 83.25 182 PRO A C 1
ATOM 1360 O O . PRO A 1 182 ? 5.252 15.683 -31.777 1.00 83.25 182 PRO A O 1
ATOM 1363 N N . PHE A 1 183 ? 6.034 14.173 -30.307 1.00 81.25 183 PHE A N 1
ATOM 1364 C CA . PHE A 1 183 ? 4.768 13.852 -29.643 1.00 81.25 183 PHE A CA 1
ATOM 1365 C C . PHE A 1 183 ? 4.591 14.601 -28.309 1.00 81.25 183 PHE A C 1
ATOM 1367 O O . PHE A 1 183 ? 3.633 14.356 -27.581 1.00 81.25 183 PHE A O 1
ATOM 1374 N N . GLY A 1 184 ? 5.511 15.512 -27.974 1.00 78.19 184 GLY A N 1
ATOM 1375 C CA . GLY A 1 184 ? 5.518 16.239 -26.710 1.00 78.19 184 GLY A CA 1
ATOM 1376 C C . GLY A 1 184 ? 5.933 15.375 -25.517 1.00 78.19 184 GLY A C 1
ATOM 1377 O O . GLY A 1 184 ? 6.546 14.313 -25.660 1.00 78.19 184 GLY A O 1
ATOM 1378 N N . LYS A 1 185 ? 5.610 15.873 -24.321 1.00 76.62 185 LYS A N 1
ATOM 1379 C CA . LYS A 1 185 ? 5.936 15.274 -23.024 1.00 76.62 185 LYS A CA 1
ATOM 1380 C C . LYS A 1 185 ? 4.652 14.965 -22.256 1.00 76.62 185 LYS A C 1
ATOM 1382 O O . LYS A 1 185 ? 3.699 15.738 -22.295 1.00 76.62 185 LYS A O 1
ATOM 1387 N N . LEU A 1 186 ? 4.655 13.852 -21.527 1.00 77.31 186 LEU A N 1
ATOM 1388 C CA . LEU A 1 186 ? 3.573 13.483 -20.618 1.00 77.31 186 LEU A CA 1
ATOM 1389 C C . LEU A 1 186 ? 3.671 14.296 -19.321 1.00 77.31 186 LEU A C 1
ATOM 1391 O O . LEU A 1 186 ? 4.699 14.272 -18.644 1.00 77.31 186 LEU A O 1
ATOM 1395 N N . GLU A 1 187 ? 2.602 15.015 -18.985 1.00 77.06 187 GLU A N 1
ATOM 1396 C CA . GLU A 1 187 ? 2.528 15.908 -17.825 1.00 77.06 187 GLU A CA 1
ATOM 1397 C C . GLU A 1 187 ? 1.149 15.822 -17.146 1.00 77.06 187 GLU A C 1
ATOM 1399 O O . GLU A 1 187 ? 0.190 15.280 -17.703 1.00 77.06 187 GLU A O 1
ATOM 1404 N N . GLY A 1 188 ? 1.045 16.342 -15.917 1.00 80.38 188 GLY A N 1
ATOM 1405 C CA . GLY A 1 188 ? -0.198 16.330 -15.140 1.00 80.38 188 GLY A CA 1
ATOM 1406 C C . GLY A 1 188 ? -0.765 14.917 -14.960 1.00 80.38 188 GLY A C 1
ATOM 1407 O O . GLY A 1 188 ? -0.044 13.998 -14.579 1.00 80.38 188 GLY A O 1
ATOM 1408 N N . ASN A 1 189 ? -2.049 14.736 -15.276 1.00 78.44 189 ASN A N 1
ATOM 1409 C CA . ASN A 1 189 ? -2.764 13.461 -15.121 1.00 78.44 189 ASN A CA 1
ATOM 1410 C C . ASN A 1 189 ? -2.213 12.308 -15.983 1.00 78.44 189 ASN A C 1
ATOM 1412 O O . ASN A 1 189 ? -2.552 11.156 -15.719 1.00 78.44 189 ASN A O 1
ATOM 1416 N N . SER A 1 190 ? -1.393 12.604 -16.996 1.00 78.44 190 SER A N 1
ATOM 1417 C CA . SER A 1 190 ? -0.733 11.609 -17.855 1.00 78.44 190 SER A CA 1
ATOM 1418 C C . SER A 1 190 ? 0.707 11.301 -17.425 1.00 78.44 190 SER A C 1
ATOM 1420 O O . SER A 1 190 ? 1.374 10.494 -18.067 1.00 78.44 190 SER A O 1
ATOM 1422 N N . SER A 1 191 ? 1.208 11.945 -16.365 1.00 82.25 191 SER A N 1
ATOM 1423 C CA . SER A 1 191 ? 2.523 11.659 -15.785 1.00 82.25 191 SER A CA 1
ATOM 1424 C C . SER A 1 191 ? 2.588 10.226 -15.246 1.00 82.25 191 SER A C 1
ATOM 1426 O O . SER A 1 191 ? 1.668 9.781 -14.566 1.00 82.25 191 SER A O 1
ATOM 1428 N N . TYR A 1 192 ? 3.715 9.539 -15.457 1.00 84.69 192 TYR A N 1
ATOM 1429 C CA . TYR A 1 192 ? 4.054 8.282 -14.765 1.00 84.69 192 TYR A CA 1
ATOM 1430 C C . TYR A 1 192 ? 4.617 8.499 -13.352 1.00 84.69 192 TYR A C 1
ATOM 1432 O O . TYR A 1 192 ? 4.926 7.540 -12.650 1.00 84.69 192 TYR A O 1
ATOM 1440 N N . VAL A 1 193 ? 4.777 9.754 -12.928 1.00 85.88 193 VAL A N 1
ATOM 1441 C CA . VAL A 1 193 ? 5.359 10.125 -11.637 1.00 85.88 193 VAL A CA 1
ATOM 1442 C C . VAL A 1 193 ? 4.377 10.996 -10.863 1.00 85.88 193 VAL A C 1
ATOM 1444 O O . VAL A 1 193 ? 3.925 12.027 -11.365 1.00 85.88 193 VAL A O 1
ATOM 1447 N N . ILE A 1 194 ? 4.115 10.601 -9.618 1.00 87.06 194 ILE A N 1
ATOM 1448 C CA . ILE A 1 194 ? 3.523 11.436 -8.573 1.00 87.06 194 ILE A CA 1
ATOM 1449 C C . ILE A 1 194 ? 4.545 11.577 -7.444 1.00 87.06 194 ILE A C 1
ATOM 1451 O O . ILE A 1 194 ? 5.136 10.585 -7.009 1.00 87.06 194 ILE A O 1
ATOM 1455 N N . HIS A 1 195 ? 4.796 12.795 -6.964 1.00 88.69 195 HIS A N 1
ATOM 1456 C CA . HIS A 1 195 ? 5.684 12.975 -5.821 1.00 88.69 195 HIS A CA 1
ATOM 1457 C C . HIS A 1 195 ? 4.900 12.816 -4.517 1.00 88.69 195 HIS A C 1
ATOM 1459 O O . HIS A 1 195 ? 3.846 13.413 -4.322 1.00 88.69 195 HIS A O 1
ATOM 1465 N N . HIS A 1 196 ? 5.456 12.048 -3.577 1.00 85.81 196 HIS A N 1
ATOM 1466 C CA . HIS A 1 196 ? 4.898 11.859 -2.230 1.00 85.81 196 HIS A CA 1
ATOM 1467 C C . HIS A 1 196 ? 4.610 13.182 -1.499 1.00 85.81 196 HIS A C 1
ATOM 1469 O O . HIS A 1 196 ? 3.634 13.268 -0.760 1.00 85.81 196 HIS A O 1
ATOM 1475 N N . GLY A 1 197 ? 5.431 14.209 -1.740 1.00 88.44 197 GLY A N 1
ATOM 1476 C CA . GLY A 1 197 ? 5.261 15.547 -1.169 1.00 88.44 197 GLY A CA 1
ATOM 1477 C C . GLY A 1 197 ? 4.137 16.385 -1.788 1.00 88.44 197 GLY A C 1
ATOM 1478 O O . GLY A 1 197 ? 3.765 17.381 -1.181 1.00 88.44 197 GLY A O 1
ATOM 1479 N N . ASP A 1 198 ? 3.584 15.986 -2.938 1.00 87.50 198 ASP A N 1
ATOM 1480 C CA . ASP A 1 198 ? 2.470 16.690 -3.594 1.00 87.50 198 ASP A CA 1
ATOM 1481 C C . ASP A 1 198 ? 1.098 16.204 -3.077 1.00 87.50 198 ASP A C 1
ATOM 1483 O O . ASP A 1 198 ? 0.061 16.792 -3.383 1.00 87.50 198 ASP A O 1
ATOM 1487 N N . VAL A 1 199 ? 1.078 15.121 -2.286 1.00 90.00 199 VAL A N 1
ATOM 1488 C CA . VAL A 1 199 ? -0.132 14.527 -1.701 1.00 90.00 199 VAL A CA 1
ATOM 1489 C C . VAL A 1 199 ? -0.172 14.822 -0.206 1.00 90.00 199 VAL A C 1
ATOM 1491 O O . VAL A 1 199 ? 0.505 14.167 0.585 1.00 90.00 199 VAL A O 1
ATOM 1494 N N . GLU A 1 200 ? -0.986 15.795 0.196 1.00 92.94 200 GLU A N 1
ATOM 1495 C CA . GLU A 1 200 ? -1.102 16.210 1.599 1.00 92.94 200 GLU A CA 1
ATOM 1496 C C . GLU A 1 200 ? -1.588 15.071 2.527 1.00 92.94 200 GLU A C 1
ATOM 1498 O O . GLU A 1 200 ? -2.579 14.399 2.214 1.00 92.94 200 GLU A O 1
ATOM 1503 N N . PRO A 1 201 ? -0.947 14.847 3.693 1.00 95.44 201 PRO A N 1
ATOM 1504 C CA . PRO A 1 201 ? -1.412 13.875 4.678 1.00 95.44 201 PRO A CA 1
ATOM 1505 C C . PRO A 1 201 ? -2.762 14.254 5.296 1.00 95.44 201 PRO A C 1
ATOM 1507 O O . PRO A 1 201 ? -2.921 15.296 5.931 1.00 95.44 201 PRO A O 1
ATOM 1510 N N . ILE A 1 202 ? -3.725 13.342 5.200 1.00 96.62 202 ILE A N 1
ATOM 1511 C CA . ILE A 1 202 ? -5.020 13.441 5.864 1.00 96.62 202 ILE A CA 1
ATOM 1512 C C . ILE A 1 202 ? -4.841 13.018 7.326 1.00 96.62 202 ILE A C 1
ATOM 1514 O O . ILE A 1 202 ? -4.541 11.857 7.614 1.00 96.62 202 ILE A O 1
ATOM 1518 N N . THR A 1 203 ? -5.052 13.940 8.265 1.00 98.12 203 THR A N 1
ATOM 1519 C CA . THR A 1 203 ? -5.126 13.622 9.700 1.00 98.12 203 THR A CA 1
ATOM 1520 C C . THR A 1 203 ? -6.308 12.699 9.975 1.00 98.12 203 THR A C 1
ATOM 1522 O O . THR A 1 203 ? -7.449 13.022 9.642 1.00 98.12 203 THR A O 1
ATOM 1525 N N . ALA A 1 204 ? -6.050 11.554 10.606 1.00 97.94 204 ALA A N 1
ATOM 1526 C CA . ALA A 1 204 ? -7.093 10.597 10.946 1.00 97.94 204 ALA A CA 1
ATOM 1527 C C . ALA A 1 204 ? -8.067 11.189 11.989 1.00 97.94 204 ALA A C 1
ATOM 1529 O O . ALA A 1 204 ? -7.602 11.730 12.996 1.00 97.94 204 ALA A O 1
ATOM 1530 N N . PRO A 1 205 ? -9.401 11.055 11.826 1.00 97.94 205 PRO A N 1
ATOM 1531 C CA . PRO A 1 205 ? -10.372 11.607 12.778 1.00 97.94 205 PRO A CA 1
ATOM 1532 C C . PRO A 1 205 ? -10.246 11.070 14.214 1.00 97.94 205 PRO A C 1
ATOM 1534 O O . PRO A 1 205 ? -10.640 11.748 15.161 1.00 97.94 205 PRO A O 1
ATOM 1537 N N . GLY A 1 206 ? -9.676 9.873 14.396 1.00 97.75 206 GLY A N 1
ATOM 1538 C CA . GLY A 1 206 ? -9.349 9.310 15.709 1.00 97.75 206 GLY A CA 1
ATOM 1539 C C . GLY A 1 206 ? -8.101 9.905 16.379 1.00 97.75 206 GLY A C 1
ATOM 1540 O O . GLY A 1 206 ? -7.806 9.539 17.514 1.00 97.75 206 GLY A O 1
ATOM 1541 N N . GLY A 1 207 ? -7.374 10.806 15.707 1.00 97.94 207 GLY A N 1
ATOM 1542 C CA . GLY A 1 207 ? -6.218 11.537 16.235 1.00 97.94 207 GLY A CA 1
ATOM 1543 C C . GLY A 1 207 ? -4.905 10.750 16.318 1.00 97.94 207 GLY A C 1
ATOM 1544 O O . GLY A 1 207 ? -3.877 11.336 16.648 1.00 97.94 207 GLY A O 1
ATOM 1545 N N . GLY A 1 208 ? -4.905 9.449 16.010 1.00 97.94 208 GLY A N 1
ATOM 1546 C CA . GLY A 1 208 ? -3.745 8.573 16.213 1.00 97.94 208 GLY A CA 1
ATOM 1547 C C . GLY A 1 208 ? -2.681 8.612 15.115 1.00 97.94 208 GLY A C 1
ATOM 1548 O O . GLY A 1 208 ? -1.685 7.897 15.213 1.00 97.94 208 GLY A O 1
ATOM 1549 N N . GLY A 1 209 ? -2.872 9.395 14.050 1.00 98.19 209 GLY A N 1
ATOM 1550 C CA . GLY A 1 209 ? -1.985 9.347 12.892 1.00 98.19 209 GLY A CA 1
ATOM 1551 C C . GLY A 1 209 ? -2.462 10.120 11.665 1.00 98.19 209 GLY A C 1
ATOM 1552 O O . GLY A 1 209 ? -3.401 10.915 11.730 1.00 98.19 209 GLY A O 1
ATOM 1553 N N . THR A 1 210 ? -1.807 9.851 10.539 1.00 98.50 210 THR A N 1
ATOM 1554 C CA . THR A 1 210 ? -2.132 10.390 9.211 1.00 98.50 210 THR A CA 1
ATOM 1555 C C . THR A 1 210 ? -2.154 9.284 8.154 1.00 98.50 210 THR A C 1
ATOM 1557 O O . THR A 1 210 ? -1.505 8.247 8.307 1.00 98.50 210 THR A O 1
ATOM 1560 N N . ILE A 1 211 ? -2.876 9.529 7.059 1.00 97.81 211 ILE A N 1
ATOM 1561 C CA . ILE A 1 211 ? -2.863 8.711 5.840 1.00 97.81 211 ILE A CA 1
ATOM 1562 C C . ILE A 1 211 ? -2.641 9.604 4.612 1.00 97.81 211 ILE A C 1
ATOM 1564 O O . ILE A 1 211 ? -3.199 10.694 4.525 1.00 97.81 211 ILE A O 1
ATOM 1568 N N . GLN A 1 212 ? -1.848 9.151 3.647 1.00 96.75 212 GLN A N 1
ATOM 1569 C CA . GLN A 1 212 ? -1.777 9.720 2.295 1.00 96.75 212 GLN A CA 1
ATOM 1570 C C . GLN A 1 212 ? -2.272 8.659 1.314 1.00 96.75 212 GLN A C 1
ATOM 1572 O O . GLN A 1 212 ? -1.919 7.495 1.483 1.00 96.75 212 GLN A O 1
ATOM 1577 N N . ILE A 1 213 ? -3.083 9.036 0.320 1.00 96.06 213 ILE A N 1
ATOM 1578 C CA . ILE A 1 213 ? -3.738 8.091 -0.602 1.00 96.06 213 ILE A CA 1
ATOM 1579 C C . ILE A 1 213 ? -3.291 8.362 -2.043 1.00 96.06 213 ILE A C 1
ATOM 1581 O O . ILE A 1 213 ? -3.456 9.467 -2.567 1.00 96.06 213 ILE A O 1
ATOM 1585 N N . PHE A 1 214 ? -2.761 7.322 -2.680 1.00 95.38 214 PHE A N 1
ATOM 1586 C CA . PHE A 1 214 ? -2.228 7.304 -4.038 1.00 95.38 214 PHE A CA 1
ATOM 1587 C C . PHE A 1 214 ? -3.056 6.308 -4.852 1.00 95.38 214 PHE A C 1
ATOM 1589 O O . PHE A 1 214 ? -2.815 5.104 -4.807 1.00 95.38 214 PHE A O 1
ATOM 1596 N N . ASP A 1 215 ? -4.084 6.792 -5.543 1.00 94.62 215 ASP A N 1
ATOM 1597 C CA . ASP A 1 215 ? -4.975 5.949 -6.346 1.00 94.62 215 ASP A CA 1
ATOM 1598 C C . ASP A 1 215 ? -5.519 6.704 -7.562 1.00 94.62 215 ASP A C 1
ATOM 1600 O O . ASP A 1 215 ? -5.149 7.859 -7.767 1.00 94.62 215 ASP A O 1
ATOM 1604 N N . SER A 1 216 ? -6.402 6.105 -8.366 1.00 91.19 216 SER A N 1
ATOM 1605 C CA . SER A 1 216 ? -6.852 6.693 -9.639 1.00 91.19 216 SER A CA 1
ATOM 1606 C C . SER A 1 216 ? -7.533 8.073 -9.516 1.00 91.19 216 SER A C 1
ATOM 1608 O O . SER A 1 216 ? -7.861 8.688 -10.533 1.00 91.19 216 SER A O 1
ATOM 1610 N N . ARG A 1 217 ? -7.810 8.562 -8.297 1.00 89.31 217 ARG A N 1
ATOM 1611 C CA . ARG A 1 217 ? -8.349 9.906 -8.023 1.00 89.31 217 ARG A CA 1
ATOM 1612 C C . ARG A 1 217 ? -7.257 10.968 -7.885 1.00 89.31 217 ARG A C 1
ATOM 1614 O O . ARG A 1 217 ? -7.507 12.122 -8.222 1.00 89.31 217 ARG A O 1
ATOM 1621 N N . THR A 1 218 ? -6.087 10.595 -7.366 1.00 89.38 218 THR A N 1
ATOM 1622 C CA . THR A 1 218 ? -4.926 11.481 -7.147 1.00 89.38 218 THR A CA 1
ATOM 1623 C C . THR A 1 218 ? -3.809 11.240 -8.162 1.00 89.38 218 THR A C 1
ATOM 1625 O O . THR A 1 218 ? -3.071 12.164 -8.488 1.00 89.38 218 THR A O 1
ATOM 1628 N N . PHE A 1 219 ? -3.726 10.029 -8.712 1.00 89.88 219 PHE A N 1
ATOM 1629 C CA . PHE A 1 219 ? -2.741 9.578 -9.687 1.00 89.88 219 PHE A CA 1
ATOM 1630 C C . PHE A 1 219 ? -3.443 8.783 -10.812 1.00 89.88 219 PHE A C 1
ATOM 1632 O O . PHE A 1 219 ? -3.445 7.552 -10.793 1.00 89.88 219 PHE A O 1
ATOM 1639 N N . PRO A 1 220 ? -4.086 9.460 -11.789 1.00 85.88 220 PRO A N 1
ATOM 1640 C CA . PRO A 1 220 ? -5.072 8.837 -12.686 1.00 85.88 220 PRO A CA 1
ATOM 1641 C C . PRO A 1 220 ? -4.576 7.684 -13.566 1.00 85.88 220 PRO A C 1
ATOM 1643 O O . PRO A 1 220 ? -5.387 6.877 -14.011 1.00 85.88 220 PRO A O 1
ATOM 1646 N N . ILE A 1 221 ? -3.267 7.579 -13.811 1.00 83.94 221 ILE A N 1
ATOM 1647 C CA . ILE A 1 221 ? -2.672 6.475 -14.578 1.00 83.94 221 ILE A CA 1
ATOM 1648 C C . ILE A 1 221 ? -2.627 5.155 -13.777 1.00 83.94 221 ILE A C 1
ATOM 1650 O O . ILE A 1 221 ? -2.634 4.069 -14.361 1.00 83.94 221 ILE A O 1
ATOM 1654 N N . SER A 1 222 ? -2.640 5.237 -12.440 1.00 87.88 222 SER A N 1
ATOM 1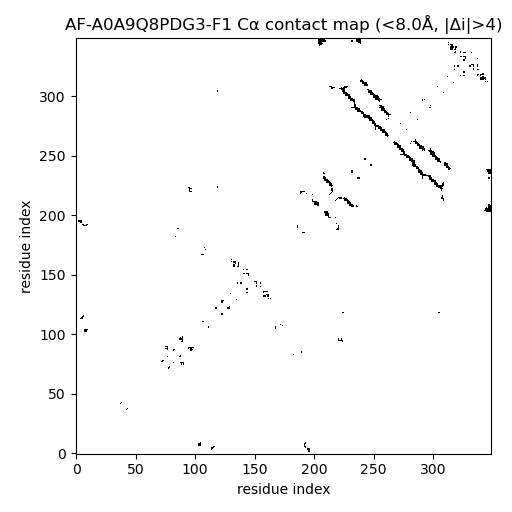655 C CA . SER A 1 222 ? -2.570 4.098 -11.518 1.00 87.88 222 SER A CA 1
ATOM 1656 C C . SER A 1 222 ? -3.958 3.496 -11.305 1.00 87.88 222 SER A C 1
ATOM 1658 O O . SER A 1 222 ? -4.712 3.890 -10.419 1.00 87.88 222 SER A O 1
ATOM 1660 N N . THR A 1 223 ? -4.313 2.565 -12.189 1.00 87.62 223 THR A N 1
ATOM 1661 C CA . THR A 1 223 ? -5.663 1.976 -12.291 1.00 87.62 223 THR A CA 1
ATOM 1662 C C . THR A 1 223 ? -5.732 0.498 -11.902 1.00 87.62 223 THR A C 1
ATOM 1664 O O . THR A 1 223 ? -6.821 0.016 -11.604 1.00 87.62 223 THR A O 1
ATOM 1667 N N . THR A 1 224 ? -4.602 -0.220 -11.858 1.00 89.44 224 THR A N 1
ATOM 1668 C CA . THR A 1 224 ? -4.518 -1.585 -11.291 1.00 89.44 224 THR A CA 1
ATOM 1669 C C . THR A 1 224 ? -3.869 -1.636 -9.913 1.00 89.44 224 THR A C 1
ATOM 1671 O O . THR A 1 224 ? -3.981 -2.661 -9.243 1.00 89.44 224 THR A O 1
ATOM 1674 N N . ILE A 1 225 ? -3.214 -0.554 -9.480 1.00 93.56 225 ILE A N 1
ATOM 1675 C CA . ILE A 1 225 ? -2.602 -0.433 -8.156 1.00 93.56 225 ILE A CA 1
ATOM 1676 C C . ILE A 1 225 ? -3.092 0.848 -7.481 1.00 93.56 225 ILE A C 1
ATOM 1678 O O . ILE A 1 225 ? -2.958 1.945 -8.027 1.00 93.56 225 ILE A O 1
ATOM 1682 N N . ALA A 1 226 ? -3.584 0.697 -6.257 1.00 96.06 226 ALA A N 1
ATOM 1683 C CA . ALA A 1 226 ? -3.851 1.776 -5.319 1.00 96.06 226 ALA A CA 1
ATOM 1684 C C . ALA A 1 226 ? -2.988 1.566 -4.071 1.00 96.06 226 ALA A C 1
ATOM 1686 O O . ALA A 1 226 ? -2.700 0.426 -3.701 1.00 96.06 226 ALA A O 1
ATOM 1687 N N . ALA A 1 227 ? -2.577 2.646 -3.414 1.00 97.31 227 ALA A N 1
ATOM 1688 C CA . ALA A 1 227 ? -1.741 2.571 -2.225 1.00 97.31 227 ALA A CA 1
ATOM 1689 C C . ALA A 1 227 ? -2.070 3.653 -1.191 1.00 97.31 227 ALA A C 1
ATOM 1691 O O . ALA A 1 227 ? -2.511 4.756 -1.529 1.00 97.31 227 ALA A O 1
ATOM 1692 N N . SER A 1 228 ? -1.771 3.358 0.071 1.00 97.12 228 SER A N 1
ATOM 1693 C CA . SER A 1 228 ? -1.784 4.329 1.166 1.00 97.12 228 SER A CA 1
ATOM 1694 C C . SER A 1 228 ? -0.434 4.359 1.872 1.00 97.12 228 SER A C 1
ATOM 1696 O O . SER A 1 228 ? 0.129 3.311 2.167 1.00 97.12 228 SER A O 1
ATOM 1698 N N . VAL A 1 229 ? 0.064 5.543 2.231 1.00 98.00 229 VAL A N 1
ATOM 1699 C CA . VAL A 1 229 ? 1.146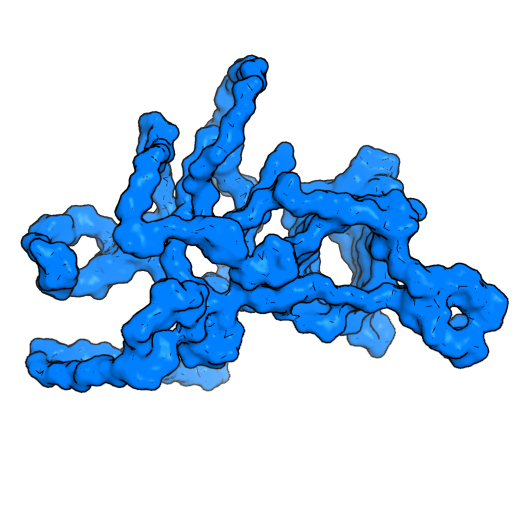 5.674 3.223 1.00 98.00 229 VAL A CA 1
ATOM 1700 C C . VAL A 1 229 ? 0.507 6.026 4.558 1.00 98.00 229 VAL A C 1
ATOM 1702 O O . VAL A 1 229 ? -0.094 7.092 4.698 1.00 98.00 229 VAL A O 1
ATOM 1705 N N . VAL A 1 230 ? 0.626 5.130 5.536 1.00 98.44 230 VAL A N 1
ATOM 1706 C CA . VAL A 1 230 ? 0.019 5.269 6.865 1.00 98.44 230 VAL A CA 1
ATOM 1707 C C . VAL A 1 230 ? 1.100 5.577 7.888 1.00 98.44 230 VAL A C 1
ATOM 1709 O O . VAL A 1 230 ? 2.123 4.899 7.940 1.00 98.44 230 VAL A O 1
ATOM 1712 N N . THR A 1 231 ? 0.872 6.595 8.720 1.00 98.56 231 THR A N 1
ATOM 1713 C CA . THR A 1 231 ? 1.732 6.942 9.861 1.00 98.56 231 THR A CA 1
ATOM 1714 C C . THR A 1 231 ? 0.920 6.893 11.147 1.00 98.56 231 THR A C 1
ATOM 1716 O O . THR A 1 231 ? -0.063 7.618 11.279 1.00 98.56 231 THR A O 1
ATOM 1719 N N . ILE A 1 232 ? 1.349 6.085 12.118 1.00 98.62 232 ILE A N 1
ATOM 1720 C CA . ILE A 1 232 ? 0.679 5.891 13.409 1.00 98.62 232 ILE A CA 1
ATOM 1721 C C . ILE A 1 232 ? 1.596 6.311 14.552 1.00 98.62 232 ILE A C 1
ATOM 1723 O O . ILE A 1 232 ? 2.735 5.851 14.666 1.00 98.62 232 ILE A O 1
ATOM 1727 N N . LYS A 1 233 ? 1.078 7.170 15.430 1.00 98.62 233 LYS A N 1
ATOM 1728 C CA . LYS A 1 233 ? 1.772 7.656 16.626 1.00 98.62 233 LYS A CA 1
ATOM 1729 C C . LYS A 1 233 ? 2.002 6.534 17.650 1.00 98.62 233 LYS A C 1
ATOM 1731 O O . LYS A 1 233 ? 1.360 5.488 17.558 1.00 98.62 233 LYS A O 1
ATOM 1736 N N . PRO A 1 234 ? 2.939 6.696 18.600 1.00 98.62 234 PRO A N 1
ATOM 1737 C CA . PRO A 1 234 ? 3.209 5.684 19.619 1.00 98.62 234 PRO A CA 1
ATOM 1738 C C . PRO A 1 234 ? 1.941 5.252 20.364 1.00 98.62 234 PRO A C 1
ATOM 1740 O O . PRO A 1 234 ? 1.176 6.107 20.801 1.00 98.62 234 PRO A O 1
ATOM 1743 N N . GLY A 1 235 ? 1.711 3.942 20.485 1.00 98.19 235 GLY A N 1
ATOM 1744 C CA . GLY A 1 235 ? 0.494 3.360 21.072 1.00 98.19 235 GLY A CA 1
ATOM 1745 C C . GLY A 1 235 ? -0.769 3.387 20.194 1.00 98.19 235 GLY A C 1
ATOM 1746 O O . GLY A 1 235 ? -1.725 2.678 20.509 1.00 98.19 235 GLY A O 1
ATOM 1747 N N . GLY A 1 236 ? -0.775 4.144 19.091 1.00 98.44 236 GLY A N 1
ATOM 1748 C CA . GLY A 1 236 ? -1.944 4.309 18.227 1.00 98.44 236 GLY A CA 1
ATOM 1749 C C . GLY A 1 236 ? -2.346 3.040 17.464 1.00 98.44 236 GLY A C 1
ATOM 1750 O O . GLY A 1 236 ? -1.547 2.125 17.245 1.00 98.44 236 GLY A O 1
ATOM 1751 N N . LEU A 1 237 ? -3.603 3.003 17.021 1.00 98.69 237 LEU A N 1
ATOM 1752 C CA . LEU A 1 237 ? -4.266 1.835 16.436 1.00 98.69 237 LEU A CA 1
ATOM 1753 C C . LEU A 1 237 ? -4.947 2.187 15.105 1.00 98.69 237 LEU A C 1
ATOM 1755 O O . LEU A 1 237 ? -5.901 2.965 15.093 1.00 98.69 237 LEU A O 1
ATOM 1759 N N . ARG A 1 238 ? -4.548 1.545 13.998 1.00 98.62 238 ARG A N 1
ATOM 1760 C CA . ARG A 1 238 ? -5.400 1.425 12.801 1.00 98.62 238 ARG A CA 1
ATOM 1761 C C . ARG A 1 238 ? -6.616 0.604 13.212 1.00 98.62 238 ARG A C 1
ATOM 1763 O O . ARG A 1 238 ? -6.455 -0.534 13.657 1.00 98.62 238 ARG A O 1
ATOM 1770 N N . GLU A 1 239 ? -7.803 1.205 13.147 1.00 98.69 239 GLU A N 1
ATOM 1771 C CA . GLU A 1 239 ? -9.010 0.607 13.733 1.00 98.69 239 GLU A CA 1
ATOM 1772 C C . GLU A 1 239 ? -9.372 -0.746 13.096 1.00 98.69 239 GLU A C 1
ATOM 1774 O O . GLU A 1 239 ? -8.895 -1.077 12.014 1.00 98.69 239 GLU A O 1
ATOM 1779 N N . LEU A 1 240 ? -10.230 -1.533 13.754 1.00 98.75 240 LEU A N 1
ATOM 1780 C CA . LEU A 1 240 ? -10.741 -2.781 13.177 1.00 98.75 240 LEU A CA 1
ATOM 1781 C C . LEU A 1 240 ? -11.507 -2.489 11.879 1.00 98.75 240 LEU A C 1
ATOM 1783 O O . LEU A 1 240 ? -12.535 -1.805 11.901 1.00 98.75 240 LEU A O 1
ATOM 1787 N N . HIS A 1 241 ? -11.012 -3.016 10.762 1.00 98.69 241 HIS A N 1
ATOM 1788 C CA . HIS A 1 241 ? -11.560 -2.777 9.430 1.00 98.69 241 HIS A CA 1
ATOM 1789 C C . HIS A 1 241 ? -11.295 -3.960 8.487 1.00 98.69 241 HIS A C 1
ATOM 1791 O O . HIS A 1 241 ? -10.694 -4.962 8.878 1.00 98.69 241 HIS A O 1
ATOM 1797 N N . TRP A 1 242 ? -11.792 -3.854 7.257 1.00 98.38 242 TRP A N 1
ATOM 1798 C CA . TRP A 1 242 ? -11.422 -4.721 6.139 1.00 98.38 242 TRP A CA 1
ATOM 1799 C C . TRP A 1 242 ? -11.507 -3.958 4.815 1.00 98.38 242 TRP A C 1
ATOM 1801 O O . TRP A 1 242 ? -12.173 -2.918 4.724 1.00 98.38 242 TRP A O 1
ATOM 1811 N N . HIS A 1 243 ? -10.881 -4.519 3.784 1.00 97.12 243 HIS A N 1
ATOM 1812 C CA . HIS A 1 243 ? -10.931 -4.027 2.412 1.00 97.12 243 HIS A CA 1
ATOM 1813 C C . HIS A 1 243 ? -11.900 -4.891 1.582 1.00 97.12 243 HIS A C 1
ATOM 1815 O O . HIS A 1 243 ? -11.727 -6.110 1.530 1.00 97.12 243 HIS A O 1
ATOM 1821 N N . PRO A 1 244 ? -12.956 -4.305 0.976 1.00 93.19 244 PRO A N 1
ATOM 1822 C CA . PRO A 1 244 ? -13.976 -5.058 0.243 1.00 93.19 244 PRO A CA 1
ATOM 1823 C C . PRO A 1 244 ? -13.673 -5.224 -1.257 1.00 93.19 244 PRO A C 1
ATOM 1825 O O . PRO A 1 244 ? -14.489 -5.799 -1.974 1.00 93.19 244 PRO A O 1
ATOM 1828 N N . THR A 1 245 ? -12.564 -4.662 -1.750 1.00 89.94 245 THR A N 1
ATOM 1829 C CA . THR A 1 245 ? -12.230 -4.573 -3.184 1.00 89.94 245 THR A CA 1
ATOM 1830 C C . THR A 1 245 ? -10.984 -5.351 -3.598 1.00 89.94 245 THR A C 1
ATOM 1832 O O . THR A 1 245 ? -10.848 -5.653 -4.781 1.00 89.94 245 THR A O 1
ATOM 1835 N N . ALA A 1 246 ? -10.071 -5.643 -2.670 1.00 92.06 246 ALA A N 1
ATOM 1836 C CA . ALA A 1 246 ? -8.805 -6.316 -2.940 1.00 92.06 246 ALA A CA 1
ATOM 1837 C C . ALA A 1 246 ? -8.209 -6.921 -1.660 1.00 92.06 246 ALA A C 1
ATOM 1839 O O . ALA A 1 246 ? -8.578 -6.539 -0.547 1.00 92.06 246 ALA A O 1
ATOM 1840 N N . GLU A 1 247 ? -7.239 -7.818 -1.840 1.00 94.56 247 GLU A N 1
ATOM 1841 C CA . GLU A 1 247 ? -6.258 -8.143 -0.803 1.00 94.56 247 GLU A CA 1
ATOM 1842 C C . GLU A 1 247 ? -5.373 -6.919 -0.517 1.00 94.56 247 GLU A C 1
ATOM 1844 O O . GLU A 1 247 ? -5.109 -6.109 -1.411 1.00 94.56 247 GLU A O 1
ATOM 1849 N N . GLU A 1 248 ? -4.886 -6.807 0.715 1.00 97.31 248 GLU A N 1
ATOM 1850 C CA . GLU A 1 248 ? -3.920 -5.789 1.122 1.00 97.31 248 GLU A CA 1
ATOM 1851 C C . GLU A 1 248 ? -2.532 -6.415 1.239 1.00 97.31 248 GLU A C 1
ATOM 1853 O O . GLU A 1 248 ? -2.324 -7.355 2.011 1.00 97.31 248 GLU A O 1
ATOM 1858 N N . TRP A 1 249 ? -1.567 -5.870 0.506 1.00 97.69 249 TRP A N 1
ATOM 1859 C CA . TRP A 1 249 ? -0.151 -6.156 0.684 1.00 97.69 249 TRP A CA 1
ATOM 1860 C C . TRP A 1 249 ? 0.514 -4.980 1.402 1.00 97.69 249 TRP A C 1
ATOM 1862 O O . TRP A 1 249 ? 0.318 -3.827 1.025 1.00 97.69 249 TRP A O 1
ATOM 1872 N N . VAL A 1 250 ? 1.312 -5.261 2.432 1.00 97.12 250 VAL A N 1
ATOM 1873 C CA . VAL A 1 250 ? 1.911 -4.233 3.296 1.00 97.12 250 VAL A CA 1
ATOM 1874 C C . VAL A 1 250 ? 3.429 -4.306 3.272 1.00 97.12 250 VAL A C 1
ATOM 1876 O O . VAL A 1 250 ? 3.994 -5.390 3.418 1.00 97.12 250 VAL A O 1
ATOM 1879 N N . TYR A 1 251 ? 4.086 -3.145 3.211 1.00 98.12 251 TYR A N 1
ATOM 1880 C CA . TYR A 1 251 ? 5.510 -2.989 3.525 1.00 98.12 251 TYR A CA 1
ATOM 1881 C C . TYR A 1 251 ? 5.717 -2.044 4.710 1.00 98.12 251 TYR A C 1
ATOM 1883 O O . TYR A 1 251 ? 5.385 -0.857 4.644 1.00 98.12 251 TYR A O 1
ATOM 1891 N N . PHE A 1 252 ? 6.310 -2.552 5.791 1.00 98.06 252 PHE A N 1
ATOM 1892 C CA . PHE A 1 252 ? 6.622 -1.759 6.978 1.00 98.06 252 PHE A CA 1
ATOM 1893 C C . PHE A 1 252 ? 7.905 -0.949 6.759 1.00 98.06 252 PHE A C 1
ATOM 1895 O O . PHE A 1 252 ? 9.006 -1.491 6.724 1.00 98.06 252 PHE A O 1
ATOM 1902 N N . VAL A 1 253 ? 7.788 0.374 6.639 1.00 96.44 253 VAL A N 1
ATOM 1903 C CA . VAL A 1 253 ? 8.923 1.279 6.385 1.00 96.44 253 VAL A CA 1
ATOM 1904 C C . VAL A 1 253 ? 9.696 1.573 7.673 1.00 96.44 253 VAL A C 1
ATOM 1906 O O . VAL A 1 253 ? 10.926 1.590 7.675 1.00 96.44 253 VAL A O 1
ATOM 1909 N N . GLN A 1 254 ? 8.984 1.812 8.778 1.00 97.44 254 GLN A N 1
ATOM 1910 C CA . GLN A 1 254 ? 9.561 2.230 10.058 1.00 97.44 254 GLN A CA 1
ATOM 1911 C C . GLN A 1 254 ? 8.719 1.729 11.234 1.00 97.44 254 GLN A C 1
ATOM 1913 O O . GLN A 1 254 ? 7.498 1.687 11.148 1.00 97.44 254 GLN A O 1
ATOM 1918 N N . GLY A 1 255 ? 9.363 1.462 12.372 1.00 97.50 255 GLY A N 1
ATOM 1919 C CA . GLY A 1 255 ? 8.690 1.239 13.652 1.00 97.50 255 GLY A CA 1
ATOM 1920 C C . GLY A 1 255 ? 8.506 -0.236 13.995 1.00 97.50 255 GLY A C 1
ATOM 1921 O O . GLY A 1 255 ? 9.244 -1.095 13.509 1.00 97.50 255 GLY A O 1
ATOM 1922 N N . GLN A 1 256 ? 7.557 -0.499 14.893 1.00 98.44 256 GLN A N 1
ATOM 1923 C CA . GLN A 1 256 ? 7.181 -1.834 15.357 1.00 98.44 256 GLN A CA 1
ATOM 1924 C C . GLN A 1 256 ? 5.659 -1.920 15.393 1.00 98.44 256 GLN A C 1
ATOM 1926 O O . GLN A 1 256 ? 5.002 -1.031 15.940 1.00 98.44 256 GLN A O 1
ATOM 1931 N N . ALA A 1 257 ? 5.113 -2.978 14.808 1.00 98.62 257 ALA A N 1
ATOM 1932 C CA . ALA A 1 257 ? 3.683 -3.193 14.704 1.00 98.62 257 ALA A CA 1
ATOM 1933 C C . ALA A 1 257 ? 3.289 -4.551 15.273 1.00 98.62 257 ALA A C 1
ATOM 1935 O O . ALA A 1 257 ? 4.045 -5.518 15.188 1.00 98.62 257 ALA A O 1
ATOM 1936 N N . ARG A 1 258 ? 2.051 -4.642 15.748 1.00 98.69 258 ARG A N 1
ATOM 1937 C CA . ARG A 1 258 ? 1.348 -5.911 15.923 1.00 98.69 258 ARG A CA 1
ATOM 1938 C C . ARG A 1 258 ? 0.057 -5.861 15.129 1.00 98.69 258 ARG A C 1
ATOM 1940 O O . ARG A 1 258 ? -0.712 -4.915 15.277 1.00 98.69 258 ARG A O 1
ATOM 1947 N N . ALA A 1 259 ? -0.209 -6.886 14.335 1.00 98.50 259 ALA A N 1
ATOM 1948 C CA . ALA A 1 259 ? -1.478 -7.025 13.632 1.00 98.50 259 ALA A CA 1
ATOM 1949 C C . ALA A 1 259 ? -2.123 -8.367 13.953 1.00 98.50 259 ALA A C 1
ATOM 1951 O O . ALA A 1 259 ? -1.421 -9.351 14.193 1.00 98.50 259 ALA A O 1
ATOM 1952 N N . SER A 1 260 ? -3.451 -8.421 13.913 1.00 98.50 260 SER A N 1
ATOM 1953 C CA . SER A 1 260 ? -4.166 -9.695 13.829 1.00 98.50 260 SER A CA 1
ATOM 1954 C C . SER A 1 260 ? -5.097 -9.689 12.634 1.00 98.50 260 SER A C 1
ATOM 1956 O O . SER A 1 260 ? -5.788 -8.701 12.410 1.00 98.50 260 SER A O 1
ATOM 1958 N N . VAL A 1 261 ? -5.144 -10.815 11.928 1.00 98.00 261 VAL A N 1
ATOM 1959 C CA . VAL A 1 261 ? -6.063 -11.069 10.816 1.00 98.00 261 VAL A CA 1
ATOM 1960 C C . VAL A 1 261 ? -7.084 -12.129 11.215 1.00 98.00 261 VAL A C 1
ATOM 1962 O O . VAL A 1 261 ? -6.737 -13.096 11.899 1.00 98.00 261 VAL A O 1
ATOM 1965 N N . PHE A 1 262 ? -8.331 -11.947 10.790 1.00 97.69 262 PHE A N 1
ATOM 1966 C CA . PHE A 1 262 ? -9.457 -12.857 10.971 1.00 97.69 262 PHE A CA 1
ATOM 1967 C C . PHE A 1 262 ? -10.088 -13.182 9.614 1.00 97.69 262 PHE A C 1
ATOM 1969 O O . PHE A 1 262 ? -10.529 -12.289 8.891 1.00 97.69 262 PHE A O 1
ATOM 1976 N N . THR A 1 263 ? -10.164 -14.472 9.284 1.00 95.25 263 THR A N 1
ATOM 1977 C CA . THR A 1 263 ? -10.626 -14.975 7.975 1.00 95.25 263 THR A CA 1
ATOM 1978 C C . THR A 1 263 ? -11.918 -15.798 8.070 1.00 95.25 263 THR A C 1
ATOM 1980 O O . THR A 1 263 ? -12.226 -16.599 7.189 1.00 95.25 263 THR A O 1
ATOM 1983 N N . GLY A 1 264 ? -12.699 -15.611 9.140 1.00 92.19 264 GLY A N 1
ATOM 1984 C CA . GLY A 1 264 ? -13.928 -16.372 9.388 1.00 92.19 264 GLY A CA 1
ATOM 1985 C C . GLY A 1 264 ? -13.693 -17.706 10.107 1.00 92.19 264 GLY A C 1
ATOM 1986 O O . GLY A 1 264 ? -12.567 -18.086 10.404 1.00 92.19 264 GLY A O 1
ATOM 1987 N N . ASN A 1 265 ? -14.776 -18.420 10.436 1.00 92.50 265 ASN A N 1
ATOM 1988 C CA . ASN A 1 265 ? -14.748 -19.761 11.052 1.00 92.50 265 ASN A CA 1
ATOM 1989 C C . ASN A 1 265 ? -13.792 -19.910 12.267 1.00 92.50 265 ASN A C 1
ATOM 1991 O O . ASN A 1 265 ? -13.064 -20.894 12.385 1.00 92.50 265 ASN A O 1
ATOM 1995 N N . ALA A 1 266 ? -13.759 -18.898 13.144 1.00 91.69 266 ALA A N 1
ATOM 1996 C CA . ALA A 1 266 ? -12.830 -18.774 14.280 1.00 91.69 266 ALA A CA 1
ATOM 1997 C C . ALA A 1 266 ? -11.320 -18.795 13.930 1.00 91.69 266 ALA A C 1
ATOM 1999 O O . ALA A 1 266 ? -10.481 -18.839 14.831 1.00 91.69 266 ALA A O 1
ATOM 2000 N N . ALA A 1 267 ? -10.951 -18.707 12.649 1.00 95.69 267 ALA A N 1
ATOM 2001 C CA . ALA A 1 267 ? -9.572 -18.573 12.210 1.00 95.69 267 ALA A CA 1
ATOM 2002 C C . ALA A 1 267 ? -9.096 -17.127 12.404 1.00 95.69 267 ALA A C 1
ATOM 2004 O O . ALA A 1 267 ? -9.504 -16.211 11.687 1.00 95.69 267 ALA A O 1
ATOM 2005 N N . ALA A 1 268 ? -8.212 -16.937 13.382 1.00 97.00 268 ALA A N 1
ATOM 2006 C CA . ALA A 1 268 ? -7.483 -15.696 13.594 1.00 97.00 268 ALA A CA 1
ATOM 2007 C C . ALA A 1 268 ? -6.004 -15.981 13.879 1.00 97.00 268 ALA A C 1
ATOM 2009 O O . ALA A 1 268 ? -5.658 -17.021 14.451 1.00 97.00 268 ALA A O 1
ATOM 2010 N N . ARG A 1 269 ? -5.118 -15.057 13.497 1.00 97.31 269 ARG A N 1
ATOM 2011 C CA . ARG A 1 269 ? -3.692 -15.123 13.844 1.00 97.31 269 ARG A CA 1
ATOM 2012 C C . ARG A 1 269 ? -3.105 -13.733 14.041 1.00 97.31 269 ARG A C 1
ATOM 2014 O O . ARG A 1 269 ? -3.391 -12.826 13.266 1.00 97.31 269 ARG A O 1
ATOM 2021 N N . THR A 1 270 ? -2.265 -13.610 15.063 1.00 98.38 270 THR A N 1
ATOM 2022 C CA . THR A 1 270 ? -1.522 -12.397 15.412 1.00 98.38 270 THR A CA 1
ATOM 2023 C C . THR A 1 270 ? -0.062 -12.534 14.992 1.00 98.38 270 THR A C 1
ATOM 2025 O O . THR A 1 270 ? 0.522 -13.609 15.135 1.00 98.38 270 THR A O 1
ATOM 2028 N N . PHE A 1 271 ? 0.522 -11.441 14.513 1.00 98.19 271 PHE A N 1
ATOM 2029 C CA . PHE A 1 271 ? 1.920 -11.333 14.110 1.00 98.19 271 PHE A CA 1
ATOM 2030 C C . PHE A 1 271 ? 2.520 -10.023 14.631 1.00 98.19 271 PHE A C 1
ATOM 2032 O O . PHE A 1 271 ? 1.814 -9.019 14.749 1.00 98.19 271 PHE A O 1
ATOM 2039 N N . ASP A 1 272 ? 3.821 -10.048 14.912 1.00 98.56 272 ASP A N 1
ATOM 2040 C CA . ASP A 1 272 ? 4.637 -8.864 15.181 1.00 98.56 272 ASP A CA 1
ATOM 2041 C C . ASP A 1 272 ? 5.480 -8.554 13.939 1.00 98.56 272 ASP A C 1
ATOM 2043 O O . ASP A 1 272 ? 6.018 -9.475 13.324 1.00 98.56 272 ASP A O 1
ATOM 2047 N N . PHE A 1 273 ? 5.603 -7.273 13.595 1.00 98.44 273 PHE A N 1
ATOM 2048 C CA . PHE A 1 273 ? 6.343 -6.781 12.432 1.00 98.44 273 PHE A CA 1
ATOM 2049 C C . PHE A 1 273 ? 7.284 -5.638 12.819 1.00 98.44 273 PHE A C 1
ATOM 2051 O O . PHE A 1 273 ? 7.030 -4.871 13.750 1.00 98.44 273 PHE A O 1
ATOM 2058 N N . SER A 1 274 ? 8.373 -5.508 12.076 1.00 97.50 274 SER A N 1
ATOM 2059 C CA . SER A 1 274 ? 9.373 -4.447 12.171 1.00 97.50 274 SER A CA 1
ATOM 2060 C C . SER A 1 274 ? 9.645 -3.828 10.798 1.00 97.50 274 SER A C 1
ATOM 2062 O O . SER A 1 274 ? 9.177 -4.306 9.767 1.00 97.50 274 SER A O 1
ATOM 2064 N N . ALA A 1 275 ? 10.428 -2.748 10.769 1.00 96.12 275 ALA A N 1
ATOM 2065 C CA . ALA A 1 275 ? 10.893 -2.153 9.517 1.00 96.12 275 ALA A CA 1
ATOM 2066 C C . ALA A 1 275 ? 11.533 -3.200 8.575 1.00 96.12 275 ALA A C 1
ATOM 2068 O O . ALA A 1 275 ? 12.411 -3.957 8.994 1.00 96.12 275 ALA A O 1
ATOM 2069 N N . ARG A 1 276 ? 11.139 -3.152 7.297 1.00 94.31 276 ARG A N 1
ATOM 2070 C CA . ARG A 1 276 ? 11.418 -4.085 6.187 1.00 94.31 276 ARG A CA 1
ATOM 2071 C C . ARG A 1 276 ? 10.623 -5.393 6.160 1.00 94.31 276 ARG A C 1
ATOM 2073 O O . ARG A 1 276 ? 10.777 -6.138 5.192 1.00 94.31 276 ARG A O 1
ATOM 2080 N N . ASP A 1 277 ? 9.768 -5.668 7.141 1.00 97.75 277 ASP A N 1
ATOM 2081 C CA . ASP A 1 277 ? 8.846 -6.799 7.034 1.00 97.75 277 ASP A CA 1
ATOM 2082 C C . ASP A 1 277 ? 7.714 -6.507 6.037 1.00 97.75 277 ASP A C 1
ATOM 2084 O O . ASP A 1 277 ? 7.381 -5.354 5.743 1.00 97.75 277 ASP A O 1
ATOM 2088 N N . THR A 1 278 ? 7.108 -7.582 5.534 1.00 96.75 278 THR A N 1
ATOM 2089 C CA . THR A 1 278 ? 5.932 -7.533 4.659 1.00 96.75 278 THR A CA 1
ATOM 2090 C C . THR A 1 278 ? 4.793 -8.358 5.245 1.00 96.75 278 THR A C 1
ATOM 2092 O O . THR A 1 278 ? 5.029 -9.334 5.963 1.00 96.75 278 THR A O 1
ATOM 2095 N N . ALA A 1 279 ? 3.557 -7.969 4.945 1.00 95.31 279 ALA A N 1
ATOM 2096 C CA . ALA A 1 279 ? 2.358 -8.708 5.329 1.00 95.31 279 ALA A CA 1
ATOM 2097 C C . ALA A 1 279 ? 1.377 -8.810 4.159 1.00 95.31 279 ALA A C 1
ATOM 2099 O O . ALA A 1 279 ? 1.443 -8.029 3.212 1.00 95.31 279 ALA A O 1
ATOM 2100 N N . VAL A 1 280 ? 0.460 -9.773 4.253 1.00 95.25 280 VAL A N 1
ATOM 2101 C CA . VAL A 1 280 ? -0.713 -9.868 3.381 1.00 95.25 280 VAL A CA 1
ATOM 2102 C C . VAL A 1 280 ? -1.938 -10.085 4.258 1.00 95.25 280 VAL A C 1
ATOM 2104 O O . VAL A 1 280 ? -1.971 -11.041 5.040 1.00 95.25 280 VAL A O 1
ATOM 2107 N N . PHE A 1 281 ? -2.941 -9.223 4.113 1.00 95.50 281 PHE A N 1
ATOM 2108 C CA . PHE A 1 281 ? -4.285 -9.455 4.628 1.00 95.50 281 PHE A CA 1
ATOM 2109 C C . PHE A 1 281 ? -5.176 -9.854 3.441 1.00 95.50 281 PHE A C 1
ATOM 2111 O O . PHE A 1 281 ? -5.358 -9.049 2.526 1.00 95.50 281 PHE A O 1
ATOM 2118 N N . PRO A 1 282 ? -5.700 -11.095 3.404 1.00 94.56 282 PRO A N 1
ATOM 2119 C CA . PRO A 1 282 ? -6.561 -11.542 2.313 1.00 94.56 282 PRO A CA 1
ATOM 2120 C C . PRO A 1 282 ? -7.803 -10.664 2.122 1.00 94.56 282 PRO A C 1
ATOM 2122 O O . PRO A 1 282 ? -8.264 -10.003 3.059 1.00 94.56 282 PRO A O 1
ATOM 2125 N N . ASP A 1 283 ? -8.374 -10.743 0.921 1.00 90.31 283 ASP A N 1
ATOM 2126 C CA . ASP A 1 283 ? -9.687 -10.202 0.552 1.00 90.31 283 ASP A CA 1
ATOM 2127 C C . ASP A 1 283 ? -10.719 -10.390 1.680 1.00 90.31 283 ASP A C 1
ATOM 2129 O O . ASP A 1 283 ? -10.823 -11.466 2.280 1.00 90.31 283 ASP A O 1
ATOM 2133 N N . ASN A 1 284 ? -11.455 -9.317 1.997 1.00 93.12 284 ASN A N 1
ATOM 2134 C CA . ASN A 1 284 ? -12.510 -9.283 3.015 1.00 93.12 284 ASN A CA 1
ATOM 2135 C C . ASN A 1 284 ? -12.113 -9.789 4.424 1.00 93.12 284 ASN A C 1
ATOM 2137 O O . ASN A 1 284 ? -12.986 -10.008 5.270 1.00 93.12 284 ASN A O 1
ATOM 2141 N N . SER A 1 285 ? -10.817 -9.942 4.726 1.00 97.06 285 SER A N 1
ATOM 2142 C CA . SER A 1 285 ? -10.360 -10.356 6.053 1.00 97.06 285 SER A CA 1
ATOM 2143 C C . SER A 1 285 ? -10.359 -9.185 7.041 1.00 97.06 285 SER A C 1
ATOM 2145 O O . SER A 1 285 ? -9.804 -8.110 6.795 1.00 97.06 285 SER A O 1
ATOM 2147 N N . GLY A 1 286 ? -11.013 -9.394 8.185 1.00 98.12 286 GLY A N 1
ATOM 2148 C CA . GLY A 1 286 ? -11.090 -8.397 9.247 1.00 98.12 286 GLY A CA 1
ATOM 2149 C C . GLY A 1 286 ? -9.767 -8.321 9.994 1.00 98.12 286 GLY A C 1
ATOM 2150 O O . GLY A 1 286 ? -9.275 -9.343 10.473 1.00 98.12 286 GLY A O 1
ATOM 2151 N N . HIS A 1 287 ? -9.187 -7.134 10.117 1.00 98.69 287 HIS A N 1
ATOM 2152 C CA . HIS A 1 287 ? -7.883 -6.973 10.747 1.00 98.69 287 HIS A CA 1
ATOM 2153 C C . HIS A 1 287 ? -7.726 -5.607 11.436 1.00 98.69 287 HIS A C 1
ATOM 2155 O O . HIS A 1 287 ? -8.586 -4.727 11.359 1.00 98.69 287 HIS A O 1
ATOM 2161 N N . TYR A 1 288 ? -6.635 -5.466 12.183 1.00 98.69 288 TYR A N 1
ATOM 2162 C CA . TYR A 1 288 ? -6.182 -4.216 12.794 1.00 98.69 288 TYR A CA 1
ATOM 2163 C C . TYR A 1 288 ? -4.655 -4.211 12.851 1.00 98.69 288 TYR A C 1
ATOM 2165 O O . TYR A 1 288 ? -4.038 -5.280 12.857 1.00 98.69 288 TYR A O 1
ATOM 2173 N N . VAL A 1 289 ? -4.055 -3.029 12.996 1.00 98.75 289 VAL A N 1
ATOM 2174 C CA . VAL A 1 289 ? -2.607 -2.872 13.198 1.00 98.75 289 VAL A CA 1
ATOM 2175 C C . VAL A 1 289 ? -2.360 -1.835 14.297 1.00 98.75 289 VAL A C 1
ATOM 2177 O O . VAL A 1 289 ? -2.824 -0.701 14.198 1.00 98.75 289 VAL A O 1
ATOM 2180 N N . ILE A 1 290 ? -1.648 -2.214 15.360 1.00 98.75 290 ILE A N 1
ATOM 2181 C CA . ILE A 1 290 ? -1.297 -1.335 16.487 1.00 98.75 290 ILE A CA 1
ATOM 2182 C C . ILE A 1 290 ? 0.202 -1.022 16.488 1.00 98.75 290 ILE A C 1
ATOM 2184 O O . ILE A 1 290 ? 1.023 -1.918 16.282 1.00 98.75 290 ILE A O 1
ATOM 2188 N N . ASN A 1 291 ? 0.562 0.235 16.757 1.00 98.75 291 ASN A N 1
ATOM 2189 C CA . ASN A 1 291 ? 1.941 0.630 17.023 1.00 98.75 291 ASN A CA 1
ATOM 2190 C C . ASN A 1 291 ? 2.340 0.175 18.433 1.00 98.75 291 ASN A C 1
ATOM 2192 O O . ASN A 1 291 ? 1.845 0.698 19.430 1.00 98.75 291 ASN A O 1
ATOM 2196 N N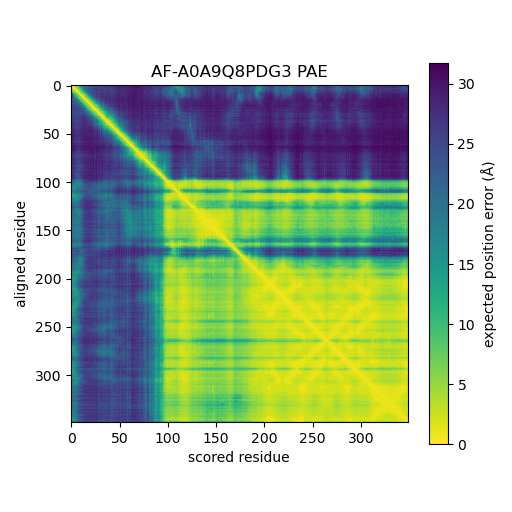 . THR A 1 292 ? 3.249 -0.797 18.523 1.00 98.56 292 THR A N 1
ATOM 2197 C CA . THR A 1 292 ? 3.721 -1.339 19.808 1.00 98.56 292 THR A CA 1
ATOM 2198 C C . THR A 1 292 ? 4.859 -0.525 20.425 1.00 98.56 292 THR A C 1
ATOM 2200 O O . THR A 1 292 ? 5.329 -0.857 21.513 1.00 98.56 292 THR A O 1
ATOM 2203 N N . SER A 1 293 ? 5.331 0.526 19.747 1.00 97.00 293 SER A N 1
ATOM 2204 C CA . SER A 1 293 ? 6.333 1.445 20.280 1.00 97.00 293 SER A CA 1
ATOM 2205 C C . SER A 1 293 ? 5.704 2.523 21.163 1.00 97.00 293 SER A C 1
ATOM 2207 O O . SER A 1 293 ? 4.650 3.071 20.851 1.00 97.00 293 SER A O 1
ATOM 2209 N N . ASN A 1 294 ? 6.423 2.890 22.227 1.00 95.06 294 ASN A N 1
ATOM 2210 C CA . ASN A 1 294 ? 6.069 3.981 23.141 1.00 95.06 294 ASN A CA 1
ATOM 2211 C C . ASN A 1 294 ? 6.717 5.330 22.765 1.00 95.06 294 ASN A C 1
ATOM 2213 O O . ASN A 1 294 ? 6.505 6.321 23.458 1.00 95.06 294 ASN A O 1
ATOM 2217 N N . ASN A 1 295 ? 7.558 5.378 21.723 1.00 96.50 295 ASN A N 1
ATOM 2218 C CA . ASN A 1 295 ? 8.342 6.577 21.388 1.00 96.50 295 ASN A CA 1
ATOM 2219 C C . ASN A 1 295 ? 8.654 6.781 19.894 1.00 96.50 295 ASN A C 1
ATOM 2221 O O . ASN A 1 295 ? 9.287 7.776 19.549 1.00 96.50 295 ASN A O 1
ATOM 2225 N N . THR A 1 296 ? 8.264 5.852 19.019 1.00 98.00 296 THR A N 1
ATOM 2226 C CA . THR A 1 296 ? 8.588 5.887 17.586 1.00 98.00 296 THR A CA 1
ATOM 2227 C C . THR A 1 296 ? 7.310 5.774 16.763 1.00 98.00 296 THR A C 1
ATOM 2229 O O . THR A 1 296 ? 6.502 4.880 17.010 1.00 98.00 296 THR A O 1
ATOM 2232 N N . ASP A 1 297 ? 7.145 6.648 15.772 1.00 98.56 297 ASP A N 1
ATOM 2233 C CA . ASP A 1 297 ? 6.066 6.535 14.790 1.00 98.56 297 ASP A CA 1
ATOM 2234 C C . ASP A 1 297 ? 6.248 5.263 13.945 1.00 98.56 297 ASP A C 1
ATOM 2236 O O . ASP A 1 297 ? 7.338 4.979 13.435 1.00 98.56 297 ASP A O 1
ATOM 2240 N N . LEU A 1 298 ? 5.164 4.513 13.786 1.00 98.75 298 LEU A N 1
ATOM 2241 C CA . LEU A 1 298 ? 5.054 3.371 12.889 1.00 98.75 298 LEU A CA 1
ATOM 2242 C C . LEU A 1 298 ? 4.621 3.884 11.513 1.00 98.75 298 LEU A C 1
ATOM 2244 O O . LEU A 1 298 ? 3.644 4.622 11.420 1.00 98.75 298 LEU A O 1
ATOM 2248 N N . VAL A 1 299 ? 5.350 3.514 10.460 1.00 98.50 299 VAL A N 1
ATOM 2249 C CA . VAL A 1 299 ? 5.059 3.914 9.076 1.00 98.50 299 VAL A CA 1
ATOM 2250 C C . VAL A 1 299 ? 5.037 2.680 8.186 1.00 98.50 299 VAL A C 1
ATOM 2252 O O . VAL A 1 299 ? 6.001 1.911 8.188 1.00 98.50 299 VAL A O 1
ATOM 2255 N N . TRP A 1 300 ? 3.978 2.506 7.399 1.00 97.69 300 TRP A N 1
ATOM 2256 C CA . TRP A 1 300 ? 3.885 1.454 6.383 1.00 97.69 300 TRP A CA 1
ATOM 2257 C C . TRP A 1 300 ? 3.223 1.949 5.096 1.00 97.69 300 TRP A C 1
ATOM 2259 O O . TRP A 1 300 ? 2.646 3.039 5.055 1.00 97.69 300 TRP A O 1
ATOM 2269 N N . ILE A 1 301 ? 3.343 1.139 4.046 1.00 98.25 301 ILE A N 1
ATOM 2270 C CA . ILE A 1 301 ? 2.652 1.318 2.770 1.00 98.25 301 ILE A CA 1
ATOM 2271 C C . ILE A 1 301 ? 1.641 0.176 2.626 1.00 98.25 301 ILE A C 1
ATOM 2273 O O . ILE A 1 301 ? 2.054 -0.981 2.631 1.00 98.25 301 ILE A O 1
ATOM 2277 N N . GLU A 1 302 ? 0.351 0.504 2.554 1.00 97.50 302 GLU A N 1
ATOM 2278 C CA . GLU A 1 302 ? -0.752 -0.399 2.178 1.00 97.50 302 GLU A CA 1
ATOM 2279 C C . GLU A 1 302 ? -0.848 -0.397 0.650 1.00 97.50 302 GLU A C 1
ATOM 2281 O O . GLU A 1 302 ? -0.762 0.676 0.049 1.00 97.50 302 GLU A O 1
ATOM 2286 N N . ILE A 1 303 ? -0.997 -1.554 0.006 1.00 97.56 303 ILE A N 1
ATOM 2287 C CA . ILE A 1 303 ? -1.001 -1.676 -1.458 1.00 97.56 303 ILE A CA 1
ATOM 2288 C C . ILE A 1 303 ? -2.068 -2.679 -1.891 1.00 97.56 303 ILE A C 1
ATOM 2290 O O . ILE A 1 303 ? -2.153 -3.784 -1.359 1.00 97.56 303 ILE A O 1
ATOM 2294 N N . PHE A 1 304 ? -2.869 -2.290 -2.880 1.00 96.06 304 PHE A N 1
ATOM 2295 C CA . PHE A 1 304 ? -4.070 -2.994 -3.315 1.00 96.06 304 PHE A CA 1
ATOM 2296 C C . PHE A 1 304 ? -4.050 -3.187 -4.828 1.00 96.06 304 PHE A C 1
ATOM 2298 O O . PHE A 1 304 ? -3.782 -2.234 -5.563 1.00 96.06 304 PHE A O 1
ATOM 2305 N N . LYS A 1 305 ? -4.428 -4.378 -5.309 1.00 94.12 305 LYS A N 1
ATOM 2306 C CA . LYS A 1 305 ? -4.707 -4.615 -6.736 1.00 94.12 305 LYS A CA 1
ATOM 2307 C C . LYS A 1 305 ? -6.100 -4.079 -7.105 1.00 94.12 305 LYS A C 1
ATOM 2309 O O . LYS A 1 305 ? -7.039 -4.846 -7.310 1.00 94.12 305 LYS A O 1
ATOM 2314 N N . ALA A 1 306 ? -6.248 -2.756 -7.096 1.00 92.12 306 ALA A N 1
ATOM 2315 C CA . ALA A 1 306 ? -7.496 -2.029 -7.333 1.00 92.12 306 ALA A CA 1
ATOM 2316 C C . ALA A 1 306 ? -7.222 -0.629 -7.913 1.00 92.12 306 ALA A C 1
ATOM 2318 O O . ALA A 1 306 ? -6.102 -0.132 -7.832 1.00 92.12 306 ALA A O 1
ATOM 2319 N N . ASP A 1 307 ? -8.256 0.039 -8.437 1.00 91.50 307 ASP A N 1
ATOM 2320 C CA . ASP A 1 307 ? -8.165 1.442 -8.873 1.00 91.50 307 ASP A CA 1
ATOM 2321 C C . ASP A 1 307 ? -8.181 2.432 -7.694 1.00 91.50 307 ASP A C 1
ATOM 2323 O O . ASP A 1 307 ? -7.749 3.576 -7.839 1.00 91.50 307 ASP A O 1
ATOM 2327 N N . ARG A 1 308 ? -8.710 2.015 -6.532 1.00 95.00 308 ARG A N 1
ATOM 2328 C CA . ARG A 1 308 ? -8.978 2.872 -5.365 1.00 95.00 308 ARG A CA 1
ATOM 2329 C C . ARG A 1 308 ? -8.702 2.196 -4.032 1.00 95.00 308 ARG A C 1
ATOM 2331 O O . ARG A 1 308 ? -9.039 1.029 -3.832 1.00 95.00 308 ARG A O 1
ATOM 2338 N N . VAL A 1 309 ? -8.234 2.992 -3.070 1.00 95.44 309 VAL A N 1
ATOM 2339 C CA . VAL A 1 309 ? -8.247 2.611 -1.650 1.00 95.44 309 VAL A CA 1
ATOM 2340 C C . VAL A 1 309 ? -9.676 2.735 -1.110 1.00 95.44 309 VAL A C 1
ATOM 2342 O O . VAL A 1 309 ? -10.273 3.820 -1.133 1.00 95.44 309 VAL A O 1
ATOM 2345 N N . ALA A 1 310 ? -10.219 1.626 -0.604 1.00 95.38 310 ALA A N 1
ATOM 2346 C CA . ALA A 1 310 ? -11.547 1.545 0.000 1.00 95.38 310 ALA A CA 1
ATOM 2347 C C . ALA A 1 310 ? -11.533 0.609 1.216 1.00 95.38 310 ALA A C 1
ATOM 2349 O O . ALA A 1 310 ? -11.059 -0.517 1.111 1.00 95.38 310 ALA A O 1
ATOM 2350 N N . ASP A 1 311 ? -12.080 1.048 2.353 1.00 96.88 311 ASP A N 1
ATOM 2351 C CA . ASP A 1 311 ? -12.180 0.254 3.583 1.00 96.88 311 ASP A CA 1
ATOM 2352 C C . ASP A 1 311 ? -13.539 0.402 4.288 1.00 96.88 311 ASP A C 1
ATOM 2354 O O . ASP A 1 311 ? -14.227 1.425 4.169 1.00 96.88 311 ASP A O 1
ATOM 2358 N N . ILE A 1 312 ? -13.919 -0.603 5.078 1.00 98.06 312 ILE A N 1
ATOM 2359 C CA . ILE A 1 312 ? -15.095 -0.564 5.956 1.00 98.06 312 ILE A CA 1
ATOM 2360 C C . ILE A 1 312 ? -14.638 -0.660 7.414 1.00 98.06 312 ILE A C 1
ATOM 2362 O O . ILE A 1 312 ? -14.028 -1.646 7.814 1.00 98.06 312 ILE A O 1
ATOM 2366 N N . SER A 1 313 ? -14.958 0.354 8.225 1.00 98.62 313 SER A N 1
ATOM 2367 C CA . SER A 1 313 ? -14.706 0.329 9.675 1.00 98.62 313 SER A CA 1
ATOM 2368 C C . SER A 1 313 ? -15.767 -0.516 10.378 1.00 98.62 313 SER A C 1
ATOM 2370 O O . SER A 1 313 ? -16.969 -0.300 10.192 1.00 98.62 313 SER A O 1
ATOM 2372 N N . LEU A 1 314 ? -15.323 -1.432 11.243 1.00 98.56 314 LEU A N 1
ATOM 2373 C CA . LEU A 1 314 ? -16.201 -2.216 12.109 1.00 98.56 314 LEU A CA 1
ATOM 2374 C C . LEU A 1 314 ? -17.013 -1.302 13.037 1.00 98.56 314 LEU A C 1
ATOM 2376 O O . LEU A 1 314 ? -18.226 -1.465 13.156 1.00 98.56 314 LEU A O 1
ATOM 2380 N N . THR A 1 315 ? -16.363 -0.311 13.656 1.00 98.50 315 THR A N 1
ATOM 2381 C CA . THR A 1 315 ? -17.010 0.652 14.563 1.00 98.50 315 THR A CA 1
ATOM 2382 C C . THR A 1 315 ? -18.149 1.386 13.860 1.00 98.50 315 THR A C 1
ATOM 2384 O O . THR A 1 315 ? -19.269 1.430 14.372 1.00 98.50 315 THR A O 1
ATOM 2387 N N . GLN A 1 316 ? -17.877 1.913 12.663 1.00 98.69 316 GLN A N 1
ATOM 2388 C CA . GLN A 1 316 ? -18.844 2.651 11.858 1.00 98.69 316 GLN A CA 1
ATOM 2389 C C . GLN A 1 316 ? -20.001 1.754 11.396 1.00 98.69 316 GLN A C 1
ATOM 2391 O O . GLN A 1 316 ? -21.159 2.157 11.502 1.00 98.69 316 GLN A O 1
ATOM 2396 N N . TRP A 1 317 ? -19.716 0.536 10.925 1.00 98.62 317 TRP A N 1
ATOM 2397 C CA . TRP A 1 317 ? -20.748 -0.418 10.511 1.00 98.62 317 TRP A CA 1
ATOM 2398 C C . TRP A 1 317 ? -21.715 -0.744 11.660 1.00 98.62 317 TRP A C 1
ATOM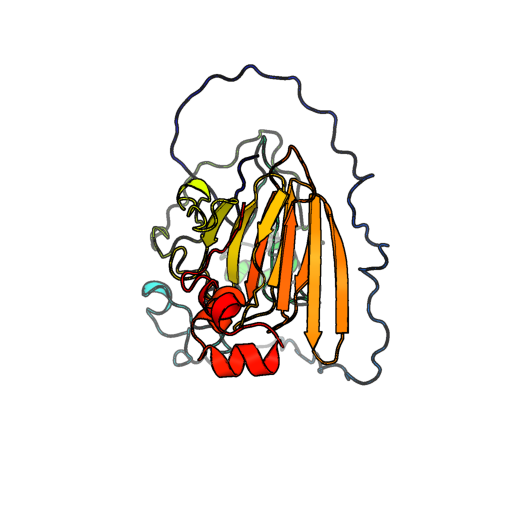 2400 O O . TRP A 1 317 ? -22.936 -0.656 11.493 1.00 98.62 317 TRP A O 1
ATOM 2410 N N . LEU A 1 318 ? -21.187 -1.041 12.850 1.00 98.62 318 LEU A N 1
ATOM 2411 C CA . LEU A 1 318 ? -22.001 -1.319 14.034 1.00 98.62 318 LEU A CA 1
ATOM 2412 C C . LEU A 1 318 ? -22.791 -0.077 14.489 1.00 98.62 318 LEU A C 1
ATOM 2414 O O . LEU A 1 318 ? -23.977 -0.191 14.788 1.00 98.62 318 LEU A O 1
ATOM 2418 N N . ALA A 1 319 ? -22.185 1.116 14.471 1.00 98.50 319 ALA A N 1
ATOM 2419 C CA . ALA A 1 319 ? -22.840 2.378 14.841 1.00 98.50 319 ALA A CA 1
ATOM 2420 C C . ALA A 1 319 ? -23.964 2.821 13.876 1.00 98.50 319 ALA A C 1
ATOM 2422 O O . ALA A 1 319 ? -24.828 3.624 14.249 1.00 98.50 319 ALA A O 1
ATOM 2423 N N . LEU A 1 320 ? -23.948 2.322 12.635 1.00 98.44 320 LEU A N 1
ATOM 2424 C CA . LEU A 1 320 ? -24.970 2.558 11.608 1.00 98.44 320 LEU A CA 1
ATOM 2425 C C . LEU A 1 320 ? -25.987 1.406 11.484 1.00 98.44 320 LEU A C 1
ATOM 2427 O O . LEU A 1 320 ? -26.962 1.524 10.744 1.00 98.44 320 LEU A O 1
ATOM 2431 N N . THR A 1 321 ? -25.810 0.325 12.245 1.00 98.69 321 THR A N 1
ATOM 2432 C CA . THR A 1 321 ? -26.759 -0.793 12.345 1.00 98.69 321 THR A CA 1
ATOM 2433 C C . THR A 1 321 ? -27.754 -0.539 13.495 1.00 98.69 321 THR A C 1
ATOM 2435 O O . THR A 1 321 ? -27.373 0.050 14.509 1.00 98.69 321 THR A O 1
ATOM 2438 N N . PRO A 1 322 ? -29.038 -0.956 1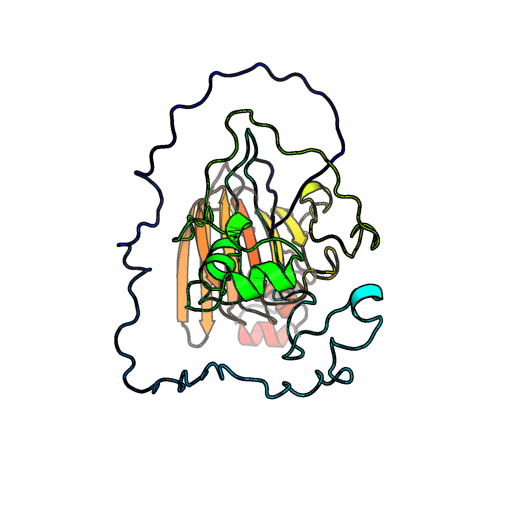3.407 1.00 98.56 322 PRO A N 1
ATOM 2439 C CA . PRO A 1 322 ? -30.000 -0.765 14.494 1.00 98.56 322 PRO A CA 1
ATOM 2440 C C . PRO A 1 322 ? -29.499 -1.316 15.836 1.00 98.56 322 PRO A C 1
ATOM 2442 O O . PRO A 1 322 ? -29.288 -2.519 15.992 1.00 98.56 322 PRO A O 1
ATOM 2445 N N . ALA A 1 323 ? -29.347 -0.433 16.827 1.00 98.56 323 ALA A N 1
ATOM 2446 C CA . ALA A 1 323 ? -28.670 -0.755 18.084 1.00 98.56 323 ALA A CA 1
ATOM 2447 C C . ALA A 1 323 ? -29.213 -1.989 18.848 1.00 98.56 323 ALA A C 1
ATOM 2449 O O . ALA A 1 323 ? -28.395 -2.723 19.401 1.00 98.56 323 ALA A O 1
ATOM 2450 N N . PRO A 1 324 ? -30.532 -2.296 18.857 1.00 98.62 324 PRO A N 1
ATOM 2451 C CA . PRO A 1 324 ? -31.040 -3.544 19.435 1.00 98.62 324 PRO A CA 1
ATOM 2452 C C . PRO A 1 324 ? -30.506 -4.816 18.757 1.00 98.62 324 PRO A C 1
ATOM 2454 O O . PRO A 1 324 ? -30.228 -5.791 19.446 1.00 98.62 324 PRO A O 1
ATOM 2457 N N . ALA A 1 325 ? -30.307 -4.806 17.434 1.00 98.62 325 ALA A N 1
ATOM 2458 C CA . ALA A 1 325 ? -29.776 -5.959 16.703 1.00 98.62 325 ALA A CA 1
ATOM 2459 C C . ALA A 1 325 ? -28.288 -6.185 17.018 1.00 98.62 325 ALA A C 1
ATOM 2461 O O . ALA A 1 325 ? -27.874 -7.308 17.295 1.00 98.62 325 ALA A O 1
ATOM 2462 N N . VAL A 1 326 ? -27.495 -5.109 17.064 1.00 98.62 326 VAL A N 1
ATOM 2463 C CA . VAL A 1 326 ? -26.082 -5.171 17.482 1.00 98.62 326 VAL A CA 1
ATOM 2464 C C . VAL A 1 326 ? -25.958 -5.649 18.931 1.00 98.62 326 VAL A C 1
ATOM 2466 O O . VAL A 1 326 ? -25.146 -6.521 19.225 1.00 98.62 326 VAL A O 1
ATOM 2469 N N . SER A 1 327 ? -26.797 -5.117 19.826 1.00 98.56 327 SER A N 1
ATOM 2470 C CA . SER A 1 327 ? -26.874 -5.512 21.237 1.00 98.56 327 SER A CA 1
ATOM 2471 C C . SER A 1 327 ? -27.173 -7.007 21.394 1.00 98.56 327 SER A C 1
ATOM 2473 O O . SER A 1 327 ? -26.491 -7.682 22.163 1.00 98.56 327 SER A O 1
ATOM 2475 N N . GLN A 1 328 ? -28.118 -7.541 20.612 1.00 98.44 328 GLN A N 1
ATOM 2476 C CA . GLN A 1 328 ? -28.463 -8.964 20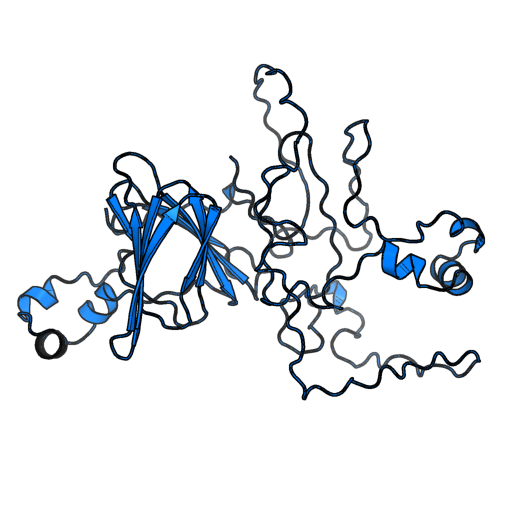.597 1.00 98.44 328 GLN A CA 1
ATOM 2477 C C . GLN A 1 328 ? -27.312 -9.854 20.097 1.00 98.44 328 GLN A C 1
ATOM 2479 O O . GLN A 1 328 ? -27.088 -10.919 20.665 1.00 98.44 328 GLN A O 1
ATOM 2484 N N . VAL A 1 329 ? -26.589 -9.441 19.050 1.00 97.94 329 VAL A N 1
ATOM 2485 C CA . VAL A 1 329 ? -25.492 -10.236 18.461 1.00 97.94 329 VAL A CA 1
ATOM 2486 C C . VAL A 1 329 ? -24.229 -10.205 19.324 1.00 97.94 329 VAL A C 1
ATOM 2488 O O . VAL A 1 329 ? -23.594 -11.239 19.514 1.00 97.94 329 VAL A O 1
ATOM 2491 N N . LEU A 1 330 ? -23.859 -9.037 19.855 1.00 97.69 330 LEU A N 1
ATOM 2492 C CA . LEU A 1 330 ? -22.625 -8.849 20.629 1.00 97.69 330 LEU A CA 1
ATOM 2493 C C . LEU A 1 330 ? -22.801 -9.068 22.141 1.00 97.69 330 LEU A C 1
ATOM 2495 O O . LEU A 1 330 ? -21.815 -9.048 22.872 1.00 97.69 330 LEU A O 1
ATOM 2499 N N . ASN A 1 331 ? -24.036 -9.263 22.615 1.00 98.00 331 ASN A N 1
ATOM 250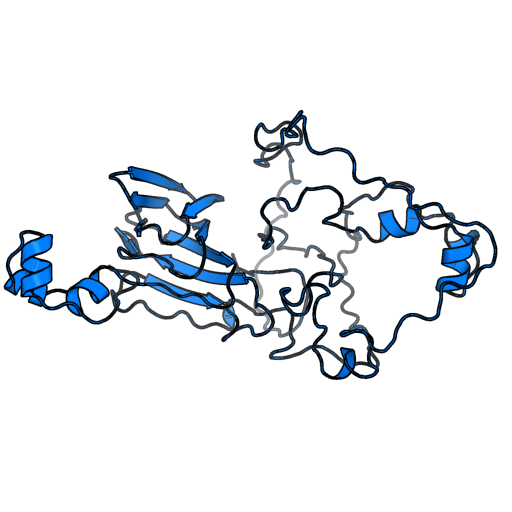0 C CA . ASN A 1 331 ? -24.388 -9.406 24.032 1.00 98.00 331 ASN A CA 1
ATOM 2501 C C . ASN A 1 331 ? -23.873 -8.242 24.915 1.00 98.00 331 ASN A C 1
ATOM 2503 O O . ASN A 1 331 ? -23.358 -8.439 26.017 1.00 98.00 331 ASN A O 1
ATOM 2507 N N . ILE A 1 332 ? -24.018 -7.012 24.414 1.00 97.81 332 ILE A N 1
ATOM 2508 C CA . ILE A 1 332 ? -23.717 -5.755 25.126 1.00 97.81 332 ILE A CA 1
ATOM 2509 C C . ILE A 1 332 ? -24.977 -4.890 25.223 1.00 97.81 332 ILE A C 1
ATOM 2511 O O . ILE A 1 332 ? -25.925 -5.092 24.466 1.00 97.81 332 ILE A O 1
ATOM 2515 N N . SER A 1 333 ? -25.021 -3.913 26.133 1.00 98.38 333 SER A N 1
ATOM 2516 C CA . SER A 1 333 ? -26.209 -3.060 26.279 1.00 98.38 333 SER A CA 1
ATOM 2517 C C . SER A 1 333 ? -26.452 -2.183 25.042 1.00 98.38 333 SER A C 1
ATOM 2519 O O . SER A 1 333 ? -25.517 -1.727 24.383 1.00 98.38 333 SER A O 1
ATOM 2521 N N . VAL A 1 334 ? -27.723 -1.889 24.750 1.00 98.50 334 VAL A N 1
ATOM 2522 C CA . VAL A 1 334 ? -28.111 -0.957 23.672 1.00 98.50 334 VAL A CA 1
ATOM 2523 C C . VAL A 1 334 ? -27.466 0.420 23.869 1.00 98.50 334 VAL A C 1
ATOM 2525 O O . VAL A 1 334 ? -27.097 1.071 22.895 1.00 98.50 334 VAL A O 1
ATOM 2528 N N . ASP A 1 335 ? -27.275 0.851 25.117 1.00 98.44 335 ASP A N 1
ATOM 2529 C CA . ASP A 1 335 ? -26.612 2.119 25.425 1.00 98.44 335 ASP A CA 1
ATOM 2530 C C . ASP A 1 335 ? -25.105 2.076 25.150 1.00 98.44 335 ASP A C 1
ATOM 2532 O O . ASP A 1 335 ? -24.577 3.048 24.621 1.00 98.44 335 ASP A O 1
ATOM 2536 N N . ALA A 1 336 ? -24.427 0.943 25.370 1.00 98.06 336 ALA A N 1
ATOM 2537 C CA . ALA A 1 336 ? -23.041 0.769 24.931 1.00 98.06 336 ALA A CA 1
ATOM 2538 C C . ALA A 1 336 ? -22.917 0.834 23.397 1.00 98.06 336 ALA A C 1
ATOM 2540 O O . ALA A 1 336 ? -22.006 1.480 22.886 1.00 98.06 336 ALA A O 1
ATOM 2541 N N . VAL A 1 337 ? -23.868 0.255 22.649 1.00 98.44 337 VAL A N 1
ATOM 2542 C CA . VAL A 1 337 ? -23.906 0.388 21.178 1.00 98.44 337 VAL A CA 1
ATOM 2543 C C . VAL A 1 337 ? -24.106 1.847 20.748 1.00 98.44 337 VAL A C 1
ATOM 2545 O O . VAL A 1 337 ? -23.487 2.300 19.789 1.00 98.44 337 VAL A O 1
ATOM 2548 N N . ARG A 1 338 ? -24.935 2.616 21.465 1.00 98.25 338 ARG A N 1
ATOM 2549 C CA . ARG A 1 338 ? -25.173 4.045 21.181 1.00 98.25 338 ARG A CA 1
ATOM 2550 C C . ARG A 1 338 ? -23.946 4.937 21.416 1.00 98.25 338 ARG A C 1
ATOM 2552 O O . ARG A 1 338 ? -23.943 6.058 20.916 1.00 98.25 338 ARG A O 1
ATOM 2559 N N . LEU A 1 339 ? -22.924 4.459 22.133 1.00 98.00 339 LEU A N 1
ATOM 2560 C CA . LEU A 1 339 ? -21.637 5.149 22.296 1.00 98.00 339 LEU A CA 1
ATOM 2561 C C . LEU A 1 339 ? -20.672 4.924 21.116 1.00 98.00 339 LEU A C 1
ATOM 2563 O O . LEU A 1 339 ? -19.652 5.609 21.037 1.00 98.00 339 LEU A O 1
ATOM 2567 N N . LEU A 1 340 ? -20.959 3.986 20.202 1.00 98.19 340 LEU A N 1
ATOM 2568 C CA . LEU A 1 340 ? -20.099 3.734 19.044 1.00 98.19 340 LEU A CA 1
ATOM 2569 C C . LEU A 1 340 ? -20.125 4.925 18.075 1.00 98.19 340 LEU A C 1
ATOM 2571 O O . LEU A 1 340 ? -21.177 5.484 17.754 1.00 98.19 340 LEU A O 1
ATOM 2575 N N . LYS A 1 341 ? -18.943 5.312 17.587 1.00 97.88 341 LYS A N 1
ATOM 2576 C CA . LYS A 1 341 ? -18.785 6.452 16.679 1.00 97.88 341 LYS A CA 1
ATOM 2577 C C . LYS A 1 341 ? -19.303 6.107 15.278 1.00 97.88 341 LYS A C 1
ATOM 2579 O O . LYS A 1 341 ? -18.856 5.145 14.662 1.00 97.88 341 LYS A O 1
ATOM 2584 N N . LYS A 1 342 ? -20.219 6.933 14.761 1.00 98.12 342 LYS A N 1
ATOM 2585 C CA . LYS A 1 342 ? -20.748 6.839 13.383 1.00 98.12 342 LYS A CA 1
ATOM 2586 C C . LYS A 1 342 ? -19.765 7.339 12.325 1.00 98.12 342 LYS A C 1
ATOM 2588 O O . LYS A 1 342 ? -19.847 6.946 11.165 1.00 98.12 342 LYS A O 1
ATOM 2593 N N . GLU A 1 343 ? -18.852 8.217 12.719 1.00 97.75 343 GLU A N 1
ATOM 2594 C CA . GLU A 1 343 ? -17.761 8.701 11.879 1.00 97.75 343 GLU A CA 1
ATOM 2595 C C . GLU A 1 343 ? -16.584 7.727 11.972 1.00 97.75 343 GLU A C 1
ATOM 2597 O O . GLU A 1 343 ? -16.121 7.414 13.073 1.00 97.75 343 GLU A O 1
ATOM 2602 N N . LYS A 1 344 ? -16.091 7.262 10.819 1.00 97.94 344 LYS A N 1
ATOM 2603 C CA . LYS A 1 344 ? -14.875 6.444 10.713 1.00 97.94 344 LYS A CA 1
ATOM 2604 C C . LYS A 1 344 ? -13.710 7.174 11.384 1.00 97.94 344 LYS A C 1
ATOM 2606 O O . LYS A 1 344 ? -13.510 8.362 11.146 1.00 97.94 344 LYS A O 1
ATOM 2611 N N . GLN A 1 345 ? -12.967 6.479 12.239 1.00 98.12 345 GLN A N 1
ATOM 2612 C CA . GLN A 1 345 ? -11.859 7.067 12.997 1.00 98.12 345 GLN A CA 1
ATOM 2613 C C . GLN A 1 345 ? -10.517 6.867 12.297 1.00 98.12 345 GLN A C 1
ATOM 2615 O O . GLN A 1 345 ? -9.621 7.692 12.466 1.00 98.12 345 GLN A O 1
ATOM 2620 N N . LEU A 1 346 ? -10.419 5.814 11.480 1.00 97.62 346 LEU A N 1
ATOM 2621 C CA . LEU A 1 346 ? -9.271 5.363 10.700 1.00 97.62 346 LEU A CA 1
ATOM 2622 C C . LEU A 1 346 ? -8.069 4.943 11.563 1.00 97.62 346 LEU A C 1
ATOM 2624 O O . LEU A 1 346 ? -7.689 3.771 11.556 1.00 97.62 346 LEU A O 1
ATOM 2628 N N . ILE A 1 347 ? -7.514 5.886 12.329 1.00 98.56 347 ILE A N 1
ATOM 2629 C CA . ILE A 1 347 ? -6.383 5.710 13.242 1.00 98.56 347 ILE A CA 1
ATOM 2630 C C . ILE A 1 347 ? -6.726 6.376 14.581 1.00 98.56 347 ILE A C 1
ATOM 2632 O O . ILE A 1 347 ? -6.918 7.591 14.658 1.00 98.56 347 ILE A O 1
ATOM 2636 N N . ILE A 1 348 ? -6.815 5.568 15.632 1.00 98.38 348 ILE A N 1
ATOM 2637 C CA . ILE A 1 348 ? -7.174 5.951 17.002 1.00 98.38 348 ILE A CA 1
ATOM 2638 C C . ILE A 1 348 ? -5.885 6.214 17.797 1.00 98.38 348 ILE A C 1
ATOM 2640 O O . ILE A 1 348 ? -4.915 5.473 17.631 1.00 98.38 348 ILE A O 1
ATOM 2644 N N . ALA A 1 349 ? -5.869 7.284 18.598 1.00 95.25 349 ALA A N 1
ATOM 2645 C CA . ALA A 1 349 ? -4.756 7.656 19.484 1.00 95.25 349 ALA A CA 1
ATOM 2646 C C . ALA A 1 349 ? -4.674 6.805 20.762 1.00 95.25 349 ALA A C 1
ATOM 2648 O O . ALA A 1 349 ? -5.748 6.384 21.253 1.00 95.25 349 ALA A O 1
#

Sequence (349 aa):
MKISVLLASALALGGVEAAAKRRSPPKQFQEKHLPSKRTSKHLRPYADIAGITKRQTDWQYQPDGEALGAPDTKQAGYAEGAFAEGQPESSNGRGAPFSGAAHAVQGLADENEFLLVFDEANYDAPGTTFNVDDWIAHTPKNILAKNFGVNESLFDTIPATSPYIVAGNANGTVSGEGIDSPFGKLEGNSSYVIHHGDVEPITAPGGGGTIQIFDSRTFPISTTIAASVVTIKPGGLRELHWHPTAEEWVYFVQGQARASVFTGNAAARTFDFSARDTAVFPDNSGHYVINTSNNTDLVWIEIFKADRVADISLTQWLALTPAPAVSQVLNISVDAVRLLKKEKQLIIA

Organism: Passalora fulva (NCBI:txid5499)

pLDDT: mean 74.68, std 27.0, range [22.45, 98.75]

Mean predicted aligned error: 14.46 Å

Foldseek 3Di:
DFAFQDPFDDDDDDDDDDDDDDDDDDDDDDPPDDPDDCPDPVNDPPPDPPPPPDPPPPPDDDPDDDDPPDPPCPPQQNPPCCVLVLARQDPVNDDQRDQPDDGDDDDAPPDDDHDDDDLDPPCVDPPNDDDPLQVLLPDDLVVVCVVVVHDSVVSVPRDNDDPVDDDDDPVRDPPPDDDDDPSDDQDDLRDSGDRPVVFDWDQFQQNFWTKTKAFCVRRVSHFQKIKIKTKGHAFKKQAWKFFQFFKKKKAWQAAKKKKKKADDPPDIDIDIDGHGDMDIHGHPITMMMTGNGRHDMTIMMIMGRGRGDDMDGPLLVLLPPQLVVSCVVVVHDSVVSPPRDNDGRRMHD

Solvent-accessible surface area (backbone atoms only — not comparable to full-atom values): 21699 Å² total; per-residue (Å²): 133,84,71,65,71,50,64,75,53,89,88,86,89,88,90,80,94,74,95,73,83,87,71,81,82,78,78,81,89,68,84,85,75,59,94,70,57,94,81,36,85,91,65,59,78,83,77,79,74,86,77,76,72,76,76,82,83,75,80,73,82,78,94,67,90,73,75,77,71,79,75,68,51,82,43,87,66,50,42,93,55,34,79,76,75,73,52,42,60,37,100,77,79,73,53,34,62,58,76,85,66,88,72,68,85,78,77,56,98,85,59,80,85,79,72,80,86,69,90,51,98,62,61,89,44,95,88,65,74,83,55,69,56,46,54,55,60,74,45,60,48,69,56,50,15,65,72,73,74,49,64,46,75,76,63,73,77,64,59,92,60,64,72,92,71,77,87,72,69,94,81,72,72,76,79,84,69,78,80,87,47,100,84,61,80,73,53,76,69,64,29,70,69,69,62,55,87,78,49,75,68,43,70,25,78,33,66,10,29,35,38,29,75,48,14,37,88,76,38,53,59,33,43,43,45,12,34,33,45,39,38,30,36,49,60,7,29,40,49,54,26,29,28,86,77,34,40,39,38,36,43,28,69,36,41,36,37,38,35,39,45,31,74,56,95,91,46,65,53,75,50,78,45,41,53,76,39,72,50,74,48,58,59,64,26,41,29,37,43,31,22,74,28,87,83,44,58,20,29,34,37,44,35,29,64,24,37,57,83,60,74,48,44,50,54,24,53,55,38,72,40,65,39,67,60,54,17,67,75,70,74,47,55,47,67,63,43,69,68,40,49,65,64,67,32,64,17,33,89

InterPro domains:
  IPR006045 Cupin 1 [PF00190] (207-316)
  IPR006045 Cupin 1 [SM00835] (200-338)
  IPR011051 RmlC-like cupin domain superfamily [SSF51182] (99-345)
  IPR014710 RmlC-like jelly roll fold [G3DSA:2.60.120.10] (98-190)
  IPR014710 RmlC-like jelly roll fold [G3DSA:2.60.120.10] (191-348)
  IPR017774 Bicupin, oxalate decarboxylase/oxidase [TIGR03404] (99-348)
  IPR051610 Glucose-6-phosphate isomerase/Oxalate decarboxylase [PTHR35848] (222-327)